Protein AF-E5BEZ6-F1 (afdb_monomer_lite)

Secondary structure (DSSP, 8-state):
---------EEEE--STTHHHHHHHHHTTS-GGGT-SS-HHHHHHHHHHHTEEEEEETTEEEEEETTPEEEEEETTEEEEE-HHHHHHHH---GGGS---PPEEEEESSSSS-EEEESSHHHHHHHHHHH-TT-SEEEEEEEEE-----TTHHHHHHHHHHHHHHHHHGGGGTTTTT---TTHHHHHHHHHHHHHHHHHHHHT-S---EEEEEEEEEE-

Foldseek 3Di:
DDPPDPDDWDKDQDALVCLVVVLCVLCVPPPSVVFDVDDPVVQNVVCVVVQKDWGQAPVGIDIEGHQWMWIDPDNNHTDTGHPVRCCVPNVDDPPPNDPVQWKKWKALVVPDIDIDHSDQVRNVVVVCVVDVPRQKMKMFTWAFDFDPCPCVLVVVLVVVLVVCCVVPNPVSNCPSVDDDPCRSVVVSVVVVVVVVVVCVVVVVGGPDTDGDPIDMDGD

Organism: NCBI:txid469605

Structure (mmCIF, N/CA/C/O backbone):
data_AF-E5BEZ6-F1
#
_entry.id   AF-E5BEZ6-F1
#
loop_
_atom_site.group_PDB
_atom_site.id
_atom_site.type_symbol
_atom_site.label_atom_id
_atom_site.label_alt_id
_atom_site.label_comp_id
_atom_site.label_asym_id
_atom_site.label_entity_id
_atom_site.label_seq_id
_atom_site.pdbx_PDB_ins_code
_atom_site.Cartn_x
_atom_site.Cartn_y
_atom_site.Cartn_z
_atom_site.occupancy
_atom_site.B_iso_or_equiv
_atom_site.auth_seq_id
_atom_site.auth_comp_id
_atom_site.auth_asym_id
_atom_site.auth_atom_id
_atom_site.pdbx_PDB_model_num
ATOM 1 N N . MET A 1 1 ? -10.360 30.050 16.625 1.00 33.34 1 MET A N 1
ATOM 2 C CA . MET A 1 1 ? -9.411 29.670 15.558 1.00 33.34 1 MET A CA 1
ATOM 3 C C . MET A 1 1 ? -9.926 28.359 14.978 1.00 33.34 1 MET A C 1
ATOM 5 O O . MET A 1 1 ? 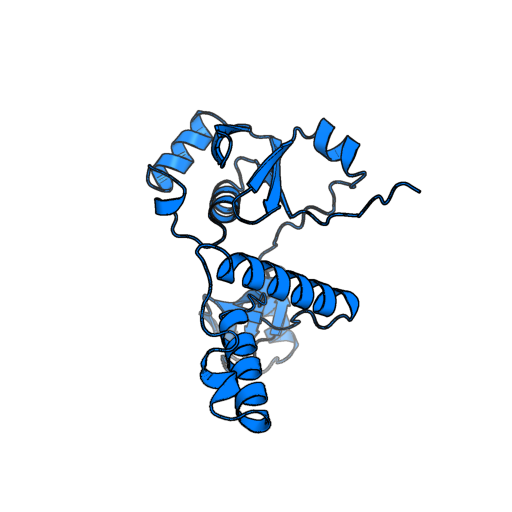-10.009 27.394 15.724 1.00 33.34 1 MET A O 1
ATOM 9 N N . LYS A 1 2 ? -10.449 28.354 13.745 1.00 31.34 2 LYS A N 1
ATOM 10 C CA . LYS A 1 2 ? -10.944 27.123 13.108 1.00 31.34 2 LYS A CA 1
ATOM 11 C C . LYS A 1 2 ? -9.724 26.355 12.608 1.00 31.34 2 LYS A C 1
ATOM 13 O O . LYS A 1 2 ? -9.047 26.843 11.710 1.00 31.34 2 LYS A O 1
ATOM 18 N N . TYR A 1 3 ? -9.432 25.213 13.216 1.00 26.25 3 TYR A N 1
ATOM 19 C CA . TYR A 1 3 ? -8.475 24.259 12.673 1.00 26.25 3 TYR A CA 1
ATOM 20 C C . TYR A 1 3 ? -9.096 23.659 11.410 1.00 26.25 3 TYR A C 1
ATOM 22 O O . TYR A 1 3 ? -9.930 22.764 11.488 1.00 26.25 3 TYR A O 1
ATOM 30 N N . THR A 1 4 ? -8.763 24.192 10.241 1.00 35.41 4 THR A N 1
ATOM 31 C CA . THR A 1 4 ? -8.884 23.431 8.995 1.00 35.41 4 THR A CA 1
ATOM 32 C C . THR A 1 4 ? -7.700 22.478 8.968 1.00 35.41 4 THR A C 1
ATOM 34 O O . THR A 1 4 ? -6.609 22.863 8.558 1.00 35.41 4 THR A O 1
ATOM 37 N N . GLN A 1 5 ? -7.889 21.271 9.502 1.00 36.66 5 GLN A N 1
ATOM 38 C CA . GLN A 1 5 ? -6.988 20.164 9.205 1.00 36.66 5 GLN A CA 1
ATOM 39 C C . GLN A 1 5 ? -7.131 19.861 7.713 1.00 36.66 5 GLN A C 1
ATOM 41 O O . GLN A 1 5 ? -8.235 19.601 7.236 1.00 36.66 5 GLN A O 1
ATOM 46 N N . ASN A 1 6 ? -6.026 19.950 6.976 1.00 45.06 6 ASN A N 1
ATOM 47 C CA . ASN A 1 6 ? -5.958 19.422 5.622 1.00 45.06 6 ASN A CA 1
ATOM 48 C C . ASN A 1 6 ? -5.906 17.901 5.767 1.00 45.06 6 ASN A C 1
ATOM 50 O O . ASN A 1 6 ? -4.866 17.358 6.128 1.00 45.06 6 ASN A O 1
ATOM 54 N N . ILE A 1 7 ? -7.045 17.238 5.590 1.00 47.16 7 ILE A N 1
ATOM 55 C CA . ILE A 1 7 ? -7.102 15.779 5.540 1.00 47.16 7 ILE A CA 1
ATOM 56 C C . ILE A 1 7 ? -6.710 15.399 4.117 1.00 47.16 7 ILE A C 1
ATOM 58 O O . ILE A 1 7 ? -7.394 15.776 3.165 1.0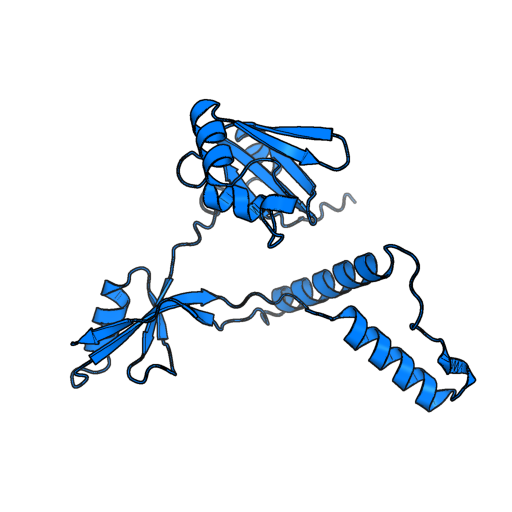0 47.16 7 ILE A O 1
ATOM 62 N N . GLU A 1 8 ? -5.588 14.705 3.967 1.00 55.84 8 GLU A N 1
ATOM 63 C CA . GLU A 1 8 ? -5.275 14.042 2.708 1.00 55.84 8 GLU A CA 1
ATOM 64 C C . GLU A 1 8 ? -6.180 12.822 2.578 1.00 55.84 8 GLU A C 1
ATOM 66 O O . GLU A 1 8 ? -6.196 11.949 3.442 1.00 55.84 8 GLU A O 1
ATOM 71 N N . VAL A 1 9 ? -6.971 12.800 1.513 1.00 64.25 9 VAL A N 1
ATOM 72 C CA . VAL A 1 9 ? -7.894 11.712 1.199 1.00 64.25 9 VAL A CA 1
ATOM 73 C C . VAL A 1 9 ? -7.479 11.087 -0.121 1.00 64.25 9 VAL A C 1
ATOM 75 O O . VAL A 1 9 ? -7.088 11.791 -1.055 1.00 64.25 9 VAL A O 1
ATOM 78 N N . GLU A 1 10 ? -7.575 9.766 -0.214 1.00 75.94 10 GLU A N 1
ATOM 79 C CA . GLU A 1 10 ? -7.451 9.085 -1.498 1.00 75.94 10 GLU A CA 1
ATOM 80 C C . GLU A 1 10 ? -8.782 9.216 -2.239 1.00 75.94 10 GLU A C 1
ATOM 82 O O . GLU A 1 10 ? -9.847 8.951 -1.673 1.00 75.94 10 GLU A O 1
ATOM 87 N N . ALA A 1 11 ? -8.735 9.640 -3.499 1.00 82.12 11 ALA A N 1
ATOM 88 C CA . ALA A 1 11 ? -9.923 9.783 -4.323 1.00 82.12 11 ALA A CA 1
ATOM 89 C C . ALA A 1 11 ? -9.680 9.242 -5.730 1.00 82.12 11 ALA A C 1
ATOM 91 O O . ALA A 1 11 ? -8.657 9.541 -6.345 1.00 82.12 11 ALA A O 1
ATOM 92 N N . LEU A 1 12 ? -10.653 8.498 -6.252 1.00 84.88 12 LEU A N 1
ATOM 93 C CA . LEU A 1 12 ? -10.666 8.026 -7.633 1.00 84.88 12 LEU A CA 1
ATOM 94 C C . LEU A 1 12 ? -11.947 8.476 -8.319 1.00 84.88 12 LEU A C 1
ATOM 96 O O . LEU A 1 12 ? -13.044 8.361 -7.764 1.00 84.88 12 LEU A O 1
ATOM 100 N N . GLN A 1 13 ? -11.807 8.981 -9.542 1.00 88.69 13 GLN A N 1
ATOM 101 C CA . GLN A 1 13 ? -12.964 9.238 -10.384 1.00 88.69 13 GLN A CA 1
ATOM 102 C C . GLN A 1 13 ? -13.463 7.913 -10.950 1.00 88.69 13 GLN A C 1
ATOM 104 O O . GLN A 1 13 ? -12.699 7.179 -11.560 1.00 88.69 13 GLN A O 1
ATOM 109 N N . PHE A 1 14 ? -14.743 7.619 -10.781 1.00 88.25 14 PHE A N 1
ATOM 110 C CA . PHE A 1 14 ? -15.355 6.415 -11.313 1.00 88.25 14 PHE A CA 1
ATOM 111 C C . PHE A 1 14 ? -15.648 6.579 -12.805 1.00 88.25 14 PHE A C 1
ATOM 113 O O . PHE A 1 14 ? -16.516 7.370 -13.180 1.00 88.25 14 PHE A O 1
ATOM 120 N N . THR A 1 15 ? -14.945 5.844 -13.661 1.00 88.12 15 THR A N 1
ATOM 121 C CA . THR A 1 15 ? -15.155 5.837 -15.113 1.00 88.12 15 THR A CA 1
ATOM 122 C C . THR A 1 15 ? -15.290 4.405 -15.629 1.00 88.12 15 THR A C 1
ATOM 124 O O . THR A 1 15 ? -15.124 3.436 -14.891 1.00 88.12 15 THR A O 1
ATOM 127 N N . GLU A 1 16 ? -15.644 4.260 -16.905 1.00 85.38 16 GLU A N 1
ATOM 128 C CA . GLU A 1 16 ? -15.728 2.944 -17.545 1.00 85.38 16 GLU A CA 1
ATOM 129 C C . GLU A 1 16 ? -14.342 2.291 -17.702 1.00 85.38 16 GLU A C 1
ATOM 131 O O . GLU A 1 16 ? -14.208 1.077 -17.566 1.00 85.38 16 GLU A O 1
ATOM 136 N N . ASP A 1 17 ? -13.302 3.104 -17.903 1.00 86.75 17 ASP A N 1
ATOM 137 C CA . ASP A 1 17 ? -11.942 2.636 -18.186 1.00 86.75 17 ASP A CA 1
ATOM 138 C C . ASP A 1 17 ? -11.189 2.134 -16.942 1.00 86.75 17 ASP A C 1
ATOM 140 O O . ASP A 1 17 ? -10.176 1.451 -17.075 1.00 86.75 17 ASP A O 1
ATOM 144 N N . ASN A 1 18 ? -11.667 2.450 -15.732 1.00 86.06 18 ASN A N 1
ATOM 145 C CA . ASN A 1 18 ? -10.971 2.136 -14.480 1.00 86.06 18 ASN A CA 1
ATOM 146 C C . ASN A 1 18 ? -11.788 1.289 -13.495 1.00 86.06 18 ASN A C 1
ATOM 148 O O . ASN A 1 18 ? -11.506 1.285 -12.298 1.00 86.06 18 ASN A O 1
ATOM 152 N N . ILE A 1 19 ? -12.786 0.542 -13.976 1.00 89.06 19 ILE A N 1
ATOM 153 C CA . ILE A 1 19 ? -13.666 -0.257 -13.107 1.00 89.06 19 ILE A CA 1
ATOM 154 C C . ILE A 1 19 ? -12.869 -1.231 -12.228 1.00 89.06 19 ILE A C 1
ATOM 156 O O . ILE A 1 19 ? -13.163 -1.341 -11.042 1.00 89.06 19 ILE A O 1
ATOM 160 N N . ASP A 1 20 ? -11.849 -1.904 -12.770 1.00 88.31 20 ASP A N 1
ATOM 161 C CA . ASP A 1 20 ? -11.033 -2.840 -11.982 1.00 88.31 20 ASP A CA 1
ATOM 162 C C . ASP A 1 20 ? -10.268 -2.124 -10.858 1.00 88.31 20 ASP A C 1
ATOM 164 O O . ASP A 1 20 ? -10.239 -2.610 -9.730 1.00 88.31 20 ASP A O 1
ATOM 168 N N . GLU A 1 21 ? -9.737 -0.928 -11.134 1.00 86.94 21 GLU A N 1
ATOM 169 C CA . GLU A 1 21 ? -9.065 -0.091 -10.135 1.00 86.94 21 GLU A CA 1
ATOM 170 C C . GLU A 1 21 ? -10.042 0.380 -9.049 1.00 86.94 21 GLU A C 1
ATOM 172 O O . GLU A 1 21 ? -9.707 0.352 -7.869 1.00 86.94 21 GLU A O 1
ATOM 177 N N . ILE A 1 22 ? -11.272 0.755 -9.419 1.00 90.19 22 ILE A N 1
ATOM 178 C CA . ILE A 1 22 ? -12.330 1.126 -8.467 1.00 90.19 22 ILE A CA 1
ATOM 179 C C . ILE A 1 22 ? -12.707 -0.050 -7.564 1.00 90.19 22 ILE A C 1
ATOM 181 O O . ILE A 1 22 ? -12.894 0.130 -6.360 1.00 90.19 22 ILE A O 1
ATOM 185 N N . LEU A 1 23 ? -12.816 -1.253 -8.125 1.00 90.81 23 LEU A N 1
ATOM 186 C CA . LEU A 1 23 ? -13.109 -2.454 -7.352 1.00 90.81 23 LEU A CA 1
ATOM 187 C C . LEU A 1 23 ? -11.964 -2.777 -6.384 1.00 90.81 23 LEU A C 1
ATOM 189 O O . LEU A 1 23 ? -12.221 -3.015 -5.207 1.00 90.81 23 LEU A O 1
ATOM 193 N N . ASP A 1 24 ? -10.712 -2.712 -6.840 1.00 88.06 24 ASP A N 1
ATOM 194 C CA . ASP A 1 24 ? -9.532 -2.890 -5.982 1.00 88.06 24 ASP A CA 1
ATOM 195 C C . ASP A 1 24 ? -9.445 -1.819 -4.885 1.00 88.06 24 ASP A C 1
ATOM 197 O O . ASP A 1 24 ? -9.106 -2.120 -3.738 1.00 88.06 24 ASP A O 1
ATOM 201 N N . PHE A 1 25 ? -9.803 -0.578 -5.215 1.00 85.62 25 PHE A N 1
ATOM 202 C CA . PHE A 1 25 ? -9.855 0.538 -4.278 1.00 85.62 25 PHE A CA 1
ATOM 203 C C . PHE A 1 25 ? -10.876 0.317 -3.160 1.00 85.62 25 PHE A C 1
ATOM 205 O O . PHE A 1 25 ? -10.614 0.670 -2.008 1.00 85.62 25 PHE A O 1
ATOM 212 N N . ILE A 1 26 ? -12.020 -0.291 -3.486 1.00 87.69 26 ILE A N 1
ATOM 213 C CA . ILE A 1 26 ? -13.050 -0.652 -2.507 1.00 87.69 26 ILE A CA 1
ATOM 214 C C . ILE A 1 26 ? -12.599 -1.827 -1.647 1.00 87.69 26 ILE A C 1
ATOM 216 O O . ILE A 1 26 ? -12.774 -1.782 -0.430 1.00 87.69 26 ILE A O 1
ATOM 220 N N . CYS A 1 27 ? -12.009 -2.853 -2.265 1.00 85.12 27 CYS A N 1
ATOM 221 C CA . CYS A 1 27 ? -11.562 -4.042 -1.548 1.00 85.12 27 CYS A CA 1
ATOM 222 C C . CYS A 1 27 ? -10.389 -3.761 -0.604 1.00 85.12 27 CYS A C 1
ATOM 224 O O . CYS A 1 27 ? -10.218 -4.470 0.380 1.00 85.12 27 CYS A O 1
ATOM 226 N N . ASP A 1 28 ? -9.568 -2.745 -0.884 1.00 83.62 28 ASP A N 1
ATOM 227 C CA . ASP A 1 28 ? -8.441 -2.332 -0.035 1.00 83.62 28 ASP A CA 1
ATOM 228 C C . ASP A 1 28 ? -7.489 -3.488 0.343 1.00 83.62 28 ASP A C 1
ATOM 230 O O . ASP A 1 28 ? -6.969 -3.583 1.459 1.00 83.62 28 ASP A O 1
ATOM 234 N N . GLY A 1 29 ? -7.276 -4.407 -0.603 1.00 77.06 29 GLY A N 1
ATOM 235 C CA . GLY A 1 29 ? -6.448 -5.600 -0.423 1.00 77.06 29 GLY A CA 1
ATOM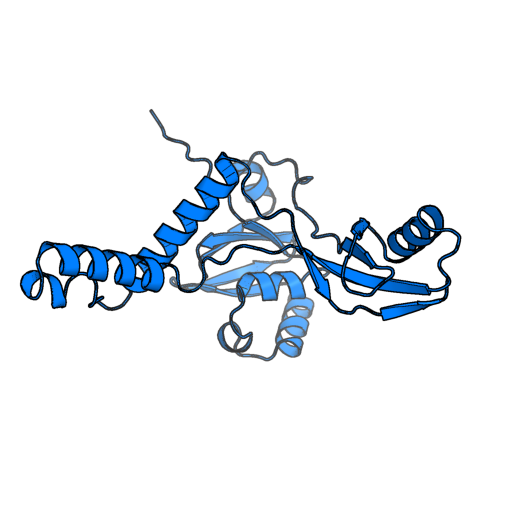 236 C C . GLY A 1 29 ? -7.124 -6.779 0.287 1.00 77.06 29 GLY A C 1
ATOM 237 O O . GLY A 1 29 ? -6.459 -7.797 0.483 1.00 77.06 29 GLY A O 1
ATOM 238 N N . GLU A 1 30 ? -8.402 -6.670 0.653 1.00 81.00 30 GLU A N 1
ATOM 239 C CA . GLU A 1 30 ? -9.228 -7.808 1.068 1.00 81.00 30 GLU A CA 1
ATOM 240 C C . GLU A 1 30 ? -9.618 -8.672 -0.153 1.00 81.00 30 GLU A C 1
ATOM 242 O O . GLU A 1 30 ? -9.646 -8.173 -1.286 1.00 81.00 30 GLU A O 1
ATOM 247 N N . PRO A 1 31 ? -9.918 -9.971 0.040 1.00 84.44 31 PRO A N 1
ATOM 248 C CA . PRO A 1 31 ? -10.462 -10.821 -1.016 1.00 84.44 31 PRO A CA 1
ATOM 249 C C . PRO A 1 31 ? -11.744 -10.231 -1.612 1.00 84.44 31 PRO A C 1
ATOM 251 O O . PRO A 1 31 ? -12.596 -9.723 -0.884 1.00 84.44 31 PRO A O 1
ATOM 254 N N . PHE A 1 32 ? -11.905 -10.330 -2.931 1.00 84.62 32 PHE A N 1
ATOM 255 C CA . PHE A 1 32 ? -13.033 -9.726 -3.647 1.00 84.62 32 PHE A CA 1
ATOM 256 C C . PHE A 1 32 ? -14.392 -10.213 -3.119 1.00 84.62 32 PHE A C 1
ATOM 258 O O . PHE A 1 32 ? -15.331 -9.434 -2.966 1.00 84.62 32 PHE A O 1
ATOM 265 N N . GLU A 1 33 ? -14.461 -11.491 -2.761 1.00 86.50 33 GLU A N 1
ATOM 266 C CA . GLU A 1 33 ? -15.640 -12.179 -2.233 1.00 86.50 33 GLU A CA 1
ATOM 267 C C . GLU A 1 33 ? -16.057 -11.683 -0.839 1.00 86.50 33 GLU A C 1
ATOM 269 O O . GLU A 1 33 ? -17.153 -11.987 -0.374 1.00 86.50 33 GLU A O 1
ATOM 274 N N . MET A 1 34 ? -15.195 -10.928 -0.150 1.00 81.62 34 MET A N 1
ATOM 275 C CA . MET A 1 34 ? -15.542 -10.260 1.107 1.00 81.62 34 MET A CA 1
ATOM 276 C C . MET A 1 34 ? -16.180 -8.886 0.898 1.00 81.62 34 MET A C 1
ATOM 278 O O . MET A 1 34 ? -16.748 -8.332 1.838 1.00 81.62 34 MET A O 1
ATOM 282 N N . CYS A 1 35 ? -16.072 -8.328 -0.306 1.00 82.69 35 CYS A N 1
ATOM 283 C CA . CYS A 1 35 ? -16.533 -6.981 -0.629 1.00 82.69 35 CYS A CA 1
ATOM 284 C C . CYS A 1 35 ? -17.757 -6.992 -1.546 1.00 82.69 35 CYS A C 1
ATOM 286 O O . CYS A 1 35 ? -18.566 -6.066 -1.499 1.00 82.69 35 CYS A O 1
ATOM 288 N N . PHE A 1 36 ? -17.904 -8.038 -2.360 1.00 86.25 36 PHE A N 1
ATOM 289 C CA . PHE A 1 36 ? -18.997 -8.198 -3.308 1.00 86.25 36 PHE A CA 1
ATOM 290 C C . PHE A 1 36 ? -19.598 -9.600 -3.220 1.00 86.25 36 PHE A C 1
ATOM 292 O O . PHE A 1 36 ? -18.902 -10.586 -2.996 1.00 86.25 36 PHE A O 1
ATOM 299 N N . VAL A 1 37 ? -20.921 -9.667 -3.392 1.00 84.94 37 VAL A N 1
ATOM 300 C CA . VAL A 1 37 ? -21.691 -10.922 -3.338 1.00 84.94 37 VAL A CA 1
ATOM 301 C C . VAL A 1 37 ? -21.491 -11.757 -4.603 1.00 84.94 37 VAL A C 1
ATOM 303 O O . VAL A 1 37 ? -21.433 -12.981 -4.539 1.00 84.94 37 VAL A O 1
ATOM 306 N N . GLU A 1 38 ? -21.422 -11.082 -5.748 1.00 90.75 38 GLU A N 1
ATOM 307 C CA . GLU A 1 38 ? -21.212 -11.702 -7.054 1.00 90.75 38 GLU A CA 1
ATOM 308 C C . GLU A 1 38 ? -19.715 -11.789 -7.362 1.00 90.75 38 GLU A C 1
ATOM 310 O O . GLU A 1 38 ? -18.905 -11.091 -6.754 1.00 90.75 38 GLU A O 1
ATOM 315 N N . ASP A 1 39 ? -19.334 -12.602 -8.347 1.00 93.00 39 ASP A N 1
ATOM 316 C CA . ASP A 1 39 ? -17.953 -12.637 -8.826 1.00 93.00 39 ASP A CA 1
ATOM 317 C C . ASP A 1 39 ? -17.552 -11.332 -9.543 1.00 93.00 39 ASP A C 1
ATOM 319 O O . ASP A 1 39 ? -18.388 -10.489 -9.900 1.00 93.00 39 ASP A O 1
ATOM 323 N N . ARG A 1 40 ? -16.243 -11.154 -9.759 1.00 91.62 40 ARG A N 1
ATOM 324 C CA . ARG A 1 40 ? -15.680 -9.926 -10.337 1.00 91.62 40 ARG A CA 1
ATOM 325 C C . ARG A 1 40 ? -16.211 -9.625 -11.736 1.00 91.62 40 ARG A C 1
ATOM 327 O O . ARG A 1 40 ? -16.555 -8.474 -12.005 1.00 91.62 40 ARG A O 1
ATOM 334 N N . GLU A 1 41 ? -16.305 -10.624 -12.606 1.00 91.56 41 GLU A N 1
ATOM 335 C CA . GLU A 1 41 ? -16.745 -10.425 -13.990 1.00 91.56 41 GLU A CA 1
ATOM 336 C C . GLU A 1 41 ? -18.231 -10.067 -14.043 1.00 91.56 41 GLU A C 1
ATOM 338 O O . GLU A 1 41 ? -18.625 -9.113 -14.719 1.00 91.56 41 GLU A O 1
ATOM 343 N N . THR A 1 42 ? -19.057 -10.763 -13.261 1.00 92.25 42 THR A N 1
ATOM 344 C CA . THR A 1 42 ? -20.486 -10.453 -13.130 1.00 92.25 42 THR A CA 1
ATOM 345 C C . THR A 1 42 ? -20.702 -9.045 -12.575 1.00 92.25 42 THR A C 1
ATOM 347 O O . THR A 1 42 ? -21.491 -8.274 -13.129 1.00 92.25 42 THR A O 1
ATOM 350 N N . THR A 1 43 ? -19.957 -8.672 -11.532 1.00 91.00 43 THR A N 1
ATOM 351 C CA . THR A 1 43 ? -20.005 -7.332 -10.930 1.00 91.00 43 THR A CA 1
ATOM 352 C C . THR A 1 43 ? -19.627 -6.254 -11.948 1.00 91.00 43 THR A C 1
ATOM 354 O O . THR A 1 43 ? -20.345 -5.266 -12.109 1.00 91.00 43 THR A O 1
ATOM 357 N N . LYS A 1 44 ? -18.542 -6.462 -12.701 1.00 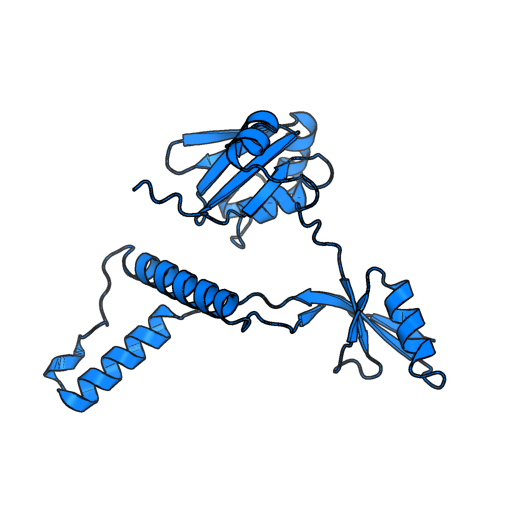92.38 44 LYS A N 1
ATOM 358 C CA . LYS A 1 44 ? -18.070 -5.537 -13.739 1.00 92.38 44 LYS A CA 1
ATOM 359 C C . LYS A 1 44 ? -19.094 -5.355 -14.858 1.00 92.38 44 LYS A C 1
ATOM 361 O O . LYS A 1 44 ? -19.401 -4.223 -15.231 1.00 92.38 44 LYS A O 1
ATOM 366 N N . LEU A 1 45 ? -19.671 -6.446 -15.360 1.00 89.62 45 LEU A N 1
ATOM 367 C CA . LEU A 1 45 ? -20.716 -6.394 -16.386 1.00 89.62 45 LEU A CA 1
ATOM 368 C C . LEU A 1 45 ? -21.959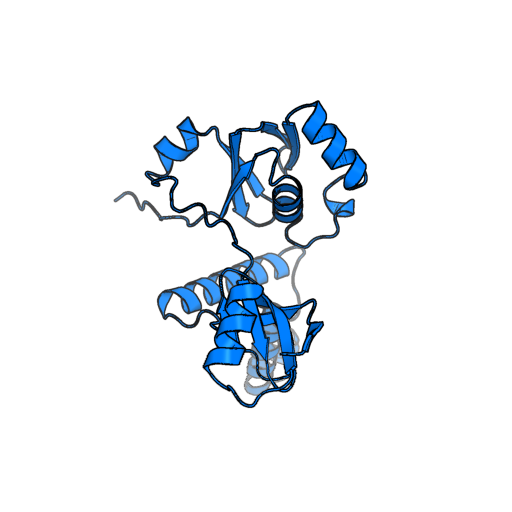 -5.638 -15.902 1.00 89.62 45 LEU A C 1
ATOM 370 O O . LEU A 1 45 ? -22.544 -4.861 -16.663 1.00 89.62 45 LEU A O 1
ATOM 374 N N . ASP A 1 46 ? -22.361 -5.838 -14.646 1.00 92.06 46 ASP A N 1
ATOM 375 C CA . ASP A 1 46 ? -23.500 -5.135 -14.058 1.00 92.06 46 ASP A CA 1
ATOM 376 C C . ASP A 1 46 ? -23.236 -3.629 -13.924 1.00 92.06 46 ASP A C 1
ATOM 378 O O . ASP A 1 46 ? -24.100 -2.819 -14.278 1.00 92.06 46 ASP A O 1
ATOM 382 N N . ILE A 1 47 ? -22.024 -3.252 -13.505 1.00 93.31 47 ILE A N 1
ATOM 383 C CA . ILE A 1 47 ? -21.572 -1.858 -13.431 1.00 93.31 47 ILE A CA 1
ATOM 384 C C . ILE A 1 47 ? -21.625 -1.195 -14.802 1.00 93.31 47 ILE A C 1
ATOM 386 O O . ILE A 1 47 ? -22.239 -0.138 -14.928 1.00 93.31 47 ILE A O 1
ATOM 390 N N . ILE A 1 48 ? -21.032 -1.810 -15.830 1.00 88.44 48 ILE A N 1
ATOM 391 C CA . ILE A 1 48 ? -21.014 -1.261 -17.197 1.00 88.44 48 ILE A CA 1
ATOM 392 C C . ILE A 1 48 ? -22.448 -1.061 -17.690 1.00 88.44 48 ILE A C 1
ATOM 394 O O . ILE A 1 48 ? -22.817 0.007 -18.181 1.00 88.44 48 ILE A O 1
ATOM 398 N N . LYS A 1 49 ? -23.299 -2.073 -17.498 1.00 91.75 49 LYS A N 1
ATOM 399 C CA . LYS A 1 49 ? -24.692 -2.042 -17.946 1.00 91.75 49 LYS A CA 1
ATOM 400 C C . LYS A 1 49 ? -25.521 -0.974 -17.233 1.00 91.75 49 LYS A C 1
ATOM 402 O O . LYS A 1 49 ? -26.387 -0.361 -17.857 1.00 91.75 49 LYS A O 1
ATOM 407 N N . LYS A 1 50 ? -25.321 -0.790 -15.926 1.00 91.88 50 LYS A N 1
ATOM 408 C CA . LYS A 1 50 ? -26.119 0.130 -15.099 1.00 91.88 50 LYS A CA 1
ATOM 409 C C . LYS A 1 50 ? -25.485 1.514 -14.935 1.00 91.88 50 LYS A C 1
ATOM 411 O O . LYS A 1 50 ? -26.165 2.406 -14.431 1.00 91.88 50 LYS A O 1
ATOM 416 N N . GLN A 1 51 ? -24.224 1.677 -15.331 1.00 92.25 51 GLN A N 1
ATOM 417 C CA . GLN A 1 51 ? -23.384 2.865 -15.133 1.00 92.25 51 GLN A CA 1
ATOM 418 C C . GLN A 1 51 ? -23.337 3.345 -13.675 1.00 92.25 51 GLN A C 1
ATOM 420 O O . GLN A 1 51 ? -23.295 4.545 -13.384 1.00 92.25 51 GLN A O 1
ATOM 425 N N . LYS A 1 52 ? -23.410 2.395 -12.739 1.00 93.38 52 LYS A N 1
ATOM 426 C CA . LYS A 1 52 ? -23.388 2.658 -11.301 1.00 93.38 52 LYS A CA 1
ATOM 427 C C . LYS A 1 52 ? -22.892 1.456 -10.515 1.00 93.38 52 LYS A C 1
ATOM 429 O O . LYS A 1 52 ? -22.990 0.321 -10.973 1.00 93.38 52 LYS A O 1
ATOM 434 N N . LEU A 1 53 ? -22.446 1.732 -9.301 1.00 92.69 53 LEU A N 1
ATOM 435 C CA . LEU A 1 53 ? -21.877 0.792 -8.355 1.00 92.69 53 LEU A CA 1
ATOM 436 C C . LEU A 1 53 ? -22.557 0.944 -6.997 1.00 92.69 53 LEU A C 1
ATOM 438 O O . LEU A 1 53 ? -22.816 2.061 -6.545 1.00 92.69 53 LEU A O 1
ATOM 442 N N . TYR A 1 54 ? -22.825 -0.185 -6.351 1.00 88.75 54 TYR A N 1
ATOM 443 C CA . TYR A 1 54 ? -23.328 -0.244 -4.986 1.00 88.75 54 TYR A CA 1
ATOM 444 C C . TYR A 1 54 ? -22.186 -0.618 -4.050 1.00 88.75 54 TYR A C 1
ATOM 446 O O . TYR A 1 54 ? -21.458 -1.569 -4.319 1.00 88.75 54 TYR A O 1
ATOM 454 N N . ILE A 1 55 ? -22.032 0.146 -2.974 1.00 86.38 55 ILE A N 1
ATOM 455 C CA . ILE A 1 55 ? -20.962 -0.020 -1.994 1.00 86.38 55 ILE A CA 1
ATOM 456 C C . ILE A 1 55 ? -21.618 -0.212 -0.636 1.00 86.38 55 ILE A C 1
ATOM 458 O O . ILE A 1 55 ? -22.419 0.622 -0.200 1.00 86.38 55 ILE A O 1
ATOM 462 N N . GLU A 1 56 ? -21.288 -1.311 0.030 1.00 79.31 56 GLU A N 1
ATOM 463 C CA . GLU A 1 56 ? -21.723 -1.541 1.399 1.00 79.31 56 GLU A CA 1
ATOM 464 C C . GLU A 1 56 ? -20.930 -0.637 2.350 1.00 79.31 56 GLU A C 1
ATOM 466 O O . GLU A 1 56 ? -19.703 -0.569 2.302 1.00 79.31 56 GLU A O 1
ATOM 471 N N . HIS A 1 57 ? -21.640 0.102 3.197 1.00 74.25 57 HIS A N 1
ATOM 472 C CA . HIS A 1 57 ? -21.066 1.035 4.155 1.00 74.25 57 HIS A CA 1
ATOM 473 C C . HIS A 1 57 ? -21.653 0.763 5.552 1.00 74.25 57 HIS A C 1
ATOM 475 O O . HIS A 1 57 ? -22.823 0.386 5.655 1.00 74.25 57 HIS A O 1
ATOM 481 N N . PRO A 1 58 ? -20.922 1.020 6.658 1.00 67.88 58 PRO A N 1
ATOM 482 C CA . PRO A 1 58 ? -21.414 0.761 8.020 1.00 67.88 58 PRO A CA 1
ATOM 483 C C . PRO A 1 58 ? -22.762 1.404 8.389 1.00 67.88 58 PRO A C 1
ATOM 485 O O . PRO A 1 58 ? -23.399 0.990 9.353 1.00 67.88 58 PRO A O 1
ATOM 488 N N . VAL A 1 59 ? -23.196 2.429 7.646 1.00 68.38 59 VAL A N 1
ATOM 489 C CA . VAL A 1 59 ? -24.482 3.123 7.860 1.00 68.38 59 VAL A CA 1
ATOM 490 C C . VAL A 1 59 ? -25.519 2.886 6.753 1.00 68.38 59 VAL A C 1
ATOM 492 O O . VAL A 1 59 ? -26.556 3.546 6.744 1.00 68.38 59 VAL A O 1
ATOM 495 N N . GLY A 1 60 ? -25.258 1.972 5.815 1.00 77.44 60 GLY A N 1
ATOM 496 C CA . GLY A 1 60 ? -26.182 1.616 4.736 1.00 77.44 60 GLY A CA 1
ATOM 497 C C . GLY A 1 60 ? -25.492 1.379 3.394 1.00 77.44 60 GLY A C 1
ATOM 498 O O . GLY A 1 60 ? -24.277 1.291 3.308 1.00 77.44 60 GLY A O 1
ATOM 499 N N . MET A 1 61 ? -26.275 1.289 2.322 1.00 83.19 61 MET A N 1
ATOM 500 C CA . MET A 1 61 ? -25.732 1.195 0.964 1.00 83.19 61 MET A CA 1
ATOM 501 C C . MET A 1 61 ? -25.486 2.582 0.375 1.00 83.19 61 MET A C 1
ATOM 503 O O . MET A 1 61 ? -26.377 3.434 0.383 1.00 83.19 61 MET A O 1
ATOM 507 N N . ILE A 1 62 ? -24.302 2.784 -0.194 1.00 86.06 62 ILE A N 1
ATOM 508 C CA . ILE A 1 62 ? -23.948 3.973 -0.969 1.00 86.06 62 ILE A CA 1
ATOM 509 C C . ILE A 1 62 ? -24.001 3.610 -2.455 1.00 86.06 62 ILE A C 1
ATOM 511 O O . ILE A 1 62 ? -23.669 2.496 -2.850 1.00 86.06 62 ILE A O 1
ATOM 515 N N . THR A 1 63 ? -24.457 4.539 -3.295 1.00 90.25 63 THR A N 1
ATOM 516 C CA . THR A 1 63 ? -24.463 4.371 -4.755 1.00 90.25 63 THR A CA 1
ATOM 517 C C . THR A 1 63 ? -23.514 5.377 -5.391 1.00 90.25 63 THR A C 1
ATOM 519 O O . THR A 1 63 ? -23.654 6.574 -5.149 1.00 90.25 63 THR A O 1
ATOM 522 N N . ALA A 1 64 ? -22.587 4.899 -6.218 1.00 89.69 64 ALA A N 1
ATOM 523 C CA . ALA A 1 64 ? -21.712 5.717 -7.051 1.00 89.69 64 ALA A CA 1
ATOM 524 C C . ALA A 1 64 ? -22.118 5.599 -8.521 1.00 89.69 64 ALA A C 1
ATOM 526 O O . ALA A 1 64 ? -22.433 4.507 -8.984 1.00 89.69 64 ALA A O 1
ATOM 527 N N . TYR A 1 65 ? -22.092 6.702 -9.260 1.00 91.12 65 TYR A N 1
ATOM 528 C CA . TYR A 1 65 ? -22.350 6.741 -10.701 1.00 91.12 65 TYR A CA 1
ATOM 529 C C . TYR A 1 65 ? -21.076 7.097 -11.461 1.00 91.12 65 TYR A C 1
ATOM 531 O O . TYR A 1 65 ? -20.189 7.753 -10.909 1.00 91.12 65 TYR A O 1
ATOM 539 N N . PHE A 1 66 ? -20.999 6.727 -12.740 1.00 88.38 66 PHE A N 1
ATOM 540 C CA . PHE A 1 66 ? -19.918 7.205 -13.602 1.00 88.38 66 PHE A CA 1
ATOM 541 C C . PHE A 1 66 ? -19.791 8.737 -13.542 1.00 88.38 66 PHE A C 1
ATOM 543 O O . PHE A 1 66 ? -20.777 9.478 -13.542 1.00 88.38 66 PHE A O 1
ATOM 550 N N . GLY A 1 67 ? -18.552 9.210 -13.444 1.00 79.81 67 GLY A N 1
ATOM 551 C CA . GLY A 1 67 ? -18.179 10.607 -13.246 1.00 79.81 67 GLY A CA 1
ATOM 552 C C . GLY A 1 67 ? -18.143 11.069 -11.786 1.00 79.81 67 GLY A C 1
ATOM 553 O O . GLY A 1 67 ? -17.624 12.158 -11.531 1.00 79.81 67 GLY A O 1
ATOM 554 N N . ASN A 1 68 ? -18.666 10.288 -10.831 1.00 89.81 68 ASN A N 1
ATOM 555 C CA . ASN A 1 68 ? -18.520 10.576 -9.401 1.00 89.81 68 ASN A CA 1
ATOM 556 C C . ASN A 1 68 ? -17.097 10.283 -8.915 1.00 89.81 68 ASN A C 1
ATOM 558 O O . ASN A 1 68 ? -16.368 9.509 -9.526 1.00 89.81 68 ASN A O 1
ATOM 562 N N . TYR A 1 69 ? -16.732 10.880 -7.787 1.00 86.88 69 TYR A N 1
ATOM 563 C CA . TYR A 1 69 ? -15.508 10.584 -7.057 1.00 86.88 69 TYR A CA 1
ATOM 564 C C . TYR A 1 69 ? -15.835 9.687 -5.871 1.00 86.88 69 TYR A C 1
ATOM 566 O O . TYR A 1 69 ? -16.687 10.036 -5.050 1.00 86.88 69 TYR A O 1
ATOM 574 N N . LEU A 1 70 ? -15.148 8.551 -5.775 1.00 87.31 70 LEU A N 1
ATOM 575 C CA . LEU A 1 70 ? -15.090 7.776 -4.544 1.00 87.31 70 LEU A CA 1
ATOM 576 C C . LEU A 1 70 ? -13.949 8.335 -3.707 1.00 87.31 70 LEU A C 1
ATOM 578 O O . LEU A 1 70 ? -12.799 8.303 -4.135 1.00 87.31 70 LEU A O 1
ATOM 582 N N . VAL A 1 71 ? -14.277 8.843 -2.526 1.00 83.12 71 VAL A N 1
ATOM 583 C CA . VAL A 1 71 ? -13.327 9.429 -1.581 1.00 83.12 71 VAL A CA 1
ATOM 584 C C . VAL A 1 71 ? -13.219 8.506 -0.380 1.00 83.12 71 VAL A C 1
ATOM 586 O O . VAL A 1 71 ? -14.206 8.281 0.325 1.00 83.12 71 VAL A O 1
ATOM 589 N N . LYS A 1 72 ? -12.028 7.966 -0.144 1.00 80.75 72 LYS A N 1
ATOM 590 C CA . LYS A 1 72 ? -11.746 7.090 0.990 1.00 80.75 72 LYS A CA 1
ATOM 591 C C . LYS A 1 72 ? -11.318 7.930 2.184 1.00 80.75 72 LYS A C 1
ATOM 593 O O . LYS A 1 72 ? -10.330 8.658 2.130 1.00 80.75 72 LYS A O 1
ATOM 598 N N . ILE A 1 73 ? -12.096 7.831 3.255 1.00 71.56 73 ILE A N 1
ATOM 599 C CA . ILE A 1 73 ? -11.871 8.578 4.501 1.00 71.56 73 ILE A CA 1
ATOM 600 C C . ILE A 1 73 ? -11.081 7.728 5.490 1.00 71.56 73 ILE A C 1
ATOM 602 O O . ILE A 1 73 ? -10.208 8.229 6.189 1.00 71.56 73 ILE A O 1
ATOM 606 N N . SER A 1 74 ? -11.397 6.438 5.556 1.00 66.19 74 SER A N 1
ATOM 607 C CA . SER A 1 74 ? -10.680 5.439 6.346 1.00 66.19 74 SER A CA 1
ATOM 608 C C . SER A 1 74 ? -10.941 4.044 5.765 1.00 66.19 74 SER A C 1
ATOM 610 O O . SER A 1 74 ? -11.678 3.907 4.784 1.00 66.19 74 SER A O 1
ATOM 612 N N . LYS A 1 75 ? -10.322 2.999 6.333 1.00 64.25 75 LYS A N 1
ATOM 613 C CA . LYS A 1 75 ? -10.485 1.614 5.859 1.00 64.25 75 LYS A CA 1
ATOM 614 C C . LYS A 1 75 ? -11.979 1.246 5.812 1.00 64.25 75 LYS A C 1
ATOM 616 O O . LYS A 1 75 ? -12.644 1.235 6.846 1.00 64.25 75 LYS A O 1
ATOM 621 N N . ASN A 1 76 ? -12.484 0.955 4.611 1.00 62.78 76 ASN A N 1
ATOM 622 C CA . ASN A 1 76 ? -13.881 0.616 4.291 1.00 62.78 76 ASN A CA 1
ATOM 623 C C . ASN A 1 76 ? -14.923 1.738 4.507 1.00 62.78 76 ASN A C 1
ATOM 625 O O . ASN A 1 76 ? -16.123 1.466 4.540 1.00 62.78 76 ASN A O 1
ATOM 629 N N . ILE A 1 77 ? -14.496 2.998 4.648 1.00 66.69 77 ILE A N 1
ATOM 630 C CA . ILE A 1 77 ? -15.393 4.159 4.742 1.00 66.69 77 ILE A CA 1
ATOM 631 C C . ILE A 1 77 ? -15.179 5.045 3.521 1.00 66.69 77 ILE A C 1
ATOM 633 O O . ILE A 1 77 ? -14.162 5.734 3.391 1.00 66.69 77 ILE A O 1
ATOM 637 N N . PHE A 1 78 ? -16.185 5.047 2.652 1.00 78.25 78 PHE A N 1
ATOM 638 C CA . PHE A 1 78 ? -16.203 5.812 1.415 1.00 78.25 78 PHE A CA 1
ATOM 639 C C . PHE A 1 78 ? -17.288 6.881 1.461 1.00 78.25 78 PHE A C 1
ATOM 641 O O . PHE A 1 78 ? -18.381 6.666 1.984 1.00 78.25 78 PHE A O 1
ATOM 648 N N . GLN A 1 79 ? -17.007 8.020 0.846 1.00 81.94 79 GLN A N 1
ATOM 649 C CA . GLN A 1 79 ? -18.029 8.961 0.419 1.00 81.94 79 GLN A CA 1
ATOM 650 C C . GLN A 1 79 ? -18.048 9.037 -1.101 1.00 81.94 79 GLN A C 1
ATOM 652 O O . GLN A 1 79 ? -17.013 8.928 -1.755 1.00 81.94 79 GLN A O 1
ATOM 657 N N . VAL A 1 80 ? -19.234 9.266 -1.652 1.00 84.19 80 VAL A N 1
ATOM 658 C CA . VAL A 1 80 ? -19.420 9.512 -3.080 1.00 84.19 80 VAL A CA 1
ATOM 659 C C . VAL A 1 80 ? -19.722 10.983 -3.265 1.00 84.19 80 VAL A C 1
ATOM 661 O O . VAL A 1 80 ? -20.641 11.516 -2.647 1.00 84.19 80 VAL A O 1
ATOM 664 N N . TRP A 1 81 ? -18.931 11.625 -4.110 1.00 82.12 81 TRP A N 1
ATOM 665 C CA . TRP A 1 81 ? -19.022 13.048 -4.383 1.00 82.12 81 TRP A CA 1
ATOM 666 C C . TRP A 1 81 ? -19.292 13.244 -5.867 1.00 82.12 81 TRP A C 1
ATOM 668 O O . TRP A 1 81 ? -18.646 12.626 -6.718 1.00 82.12 81 TRP A O 1
ATOM 678 N N . SER A 1 82 ? -20.220 14.131 -6.211 1.00 83.12 82 SER A N 1
ATOM 679 C CA . SER A 1 82 ? -20.273 14.633 -7.581 1.00 83.12 82 SER A CA 1
ATOM 680 C C . SER A 1 82 ? -18.999 15.425 -7.897 1.00 83.12 82 SER A C 1
ATOM 682 O O . SER A 1 82 ? -18.316 15.930 -7.003 1.00 83.12 82 SER A O 1
ATOM 684 N N . LYS A 1 83 ? -18.684 15.570 -9.186 1.00 76.81 83 LYS A N 1
ATOM 685 C CA . LYS A 1 83 ? -17.549 16.388 -9.635 1.00 76.81 83 LYS A CA 1
ATOM 686 C C . LYS A 1 83 ? -17.613 17.817 -9.077 1.00 76.81 83 LYS A C 1
ATOM 688 O O . LYS A 1 83 ? -16.614 18.323 -8.580 1.00 76.81 83 LYS A O 1
ATOM 693 N N . GLU A 1 84 ? -18.795 18.432 -9.103 1.00 76.81 84 GLU A N 1
ATOM 694 C CA . GLU A 1 84 ? -19.014 19.797 -8.608 1.00 76.81 84 GLU A CA 1
ATOM 695 C C . GLU A 1 84 ? -18.775 19.915 -7.096 1.00 76.81 84 GLU A C 1
ATOM 697 O O . GLU A 1 84 ? -18.134 20.863 -6.636 1.00 76.81 84 GLU A O 1
ATOM 702 N N . GLU A 1 85 ? -19.259 18.950 -6.307 1.00 77.00 85 GLU A N 1
ATOM 703 C CA . GLU A 1 85 ? -19.012 18.907 -4.861 1.00 77.00 85 GLU A CA 1
ATOM 704 C C . GLU A 1 85 ? -17.526 18.709 -4.566 1.00 77.00 85 GLU A C 1
ATOM 706 O O . GLU A 1 85 ? -16.962 19.416 -3.728 1.00 77.00 85 GLU A O 1
ATOM 711 N N . PHE A 1 86 ? -16.879 17.790 -5.282 1.00 73.94 86 PHE A N 1
ATOM 712 C CA . PHE A 1 86 ? -15.466 17.489 -5.100 1.00 73.94 86 PHE A CA 1
ATOM 713 C C . PHE A 1 86 ? -14.591 18.722 -5.376 1.00 73.94 86 PHE A C 1
ATOM 715 O O . PHE A 1 86 ? -13.819 19.139 -4.507 1.00 73.94 86 PHE A O 1
ATOM 722 N N . GLU A 1 87 ? -14.784 19.376 -6.526 1.00 69.56 87 GLU A N 1
ATOM 723 C CA . GLU A 1 87 ? -14.069 20.596 -6.927 1.00 69.56 87 GLU A CA 1
ATOM 724 C C . GLU A 1 87 ? -14.295 21.759 -5.946 1.00 69.56 87 GLU A C 1
ATOM 726 O O . GLU A 1 87 ? -13.346 22.456 -5.562 1.00 69.56 87 GLU A O 1
ATOM 731 N N . LYS A 1 88 ? -15.542 21.957 -5.494 1.00 71.19 88 LYS A N 1
ATOM 732 C CA . LYS A 1 88 ? -15.923 23.037 -4.570 1.00 71.19 88 LYS A CA 1
ATOM 733 C C . LYS A 1 88 ? -15.247 22.912 -3.209 1.00 71.19 88 LYS A C 1
ATOM 735 O O . LYS A 1 88 ? -14.845 23.927 -2.636 1.00 71.19 88 LYS A O 1
ATOM 740 N N . PHE A 1 89 ? -15.168 21.701 -2.669 1.00 65.94 89 PHE A N 1
ATOM 741 C CA . PHE A 1 89 ? -14.621 21.479 -1.333 1.00 65.94 89 PHE A CA 1
ATOM 742 C C . PHE A 1 89 ? -13.101 21.381 -1.319 1.00 65.94 89 PHE A C 1
ATOM 744 O O . PHE A 1 89 ? -12.491 21.821 -0.346 1.00 65.94 89 PHE A O 1
ATOM 751 N N . HIS A 1 90 ? -12.487 20.869 -2.386 1.00 62.12 90 HIS A N 1
ATOM 752 C CA . HIS A 1 90 ? -11.063 20.558 -2.348 1.00 62.12 90 HIS A CA 1
ATOM 753 C C . HIS A 1 90 ? -10.169 21.627 -2.995 1.00 62.12 90 HIS A C 1
ATOM 755 O O . HIS A 1 90 ? -8.966 21.607 -2.764 1.00 62.12 90 HIS A O 1
ATOM 761 N N . LYS A 1 91 ? -10.694 22.602 -3.761 1.00 54.91 91 LYS A N 1
ATOM 762 C CA . LYS A 1 91 ? -9.869 23.581 -4.520 1.00 54.91 91 LYS A CA 1
ATOM 763 C C . LYS A 1 91 ? -8.733 22.918 -5.335 1.00 54.91 91 LYS A C 1
ATOM 765 O O . LYS A 1 91 ? -7.716 23.554 -5.610 1.00 54.91 91 LYS A O 1
ATOM 770 N N . ILE A 1 92 ? -8.892 21.649 -5.708 1.00 46.53 92 ILE A N 1
ATOM 771 C CA . ILE A 1 92 ? -7.890 20.872 -6.439 1.00 46.53 92 ILE A CA 1
ATOM 772 C C . ILE A 1 92 ? -8.026 21.202 -7.929 1.00 46.53 92 ILE A C 1
ATOM 774 O O . ILE A 1 92 ? -9.124 21.170 -8.485 1.00 46.53 92 ILE A O 1
ATOM 778 N N . LYS A 1 93 ? -6.909 21.512 -8.598 1.00 39.91 93 LYS A N 1
ATOM 779 C CA . LYS A 1 93 ? -6.846 21.401 -10.060 1.00 39.91 93 LYS A CA 1
ATOM 780 C C . LYS A 1 93 ? -6.817 19.908 -10.376 1.00 39.91 93 LYS A C 1
ATOM 782 O O . LYS A 1 93 ? -5.917 19.216 -9.924 1.00 39.91 93 LYS A O 1
ATOM 787 N N . LEU A 1 94 ? -7.776 19.432 -11.167 1.00 39.19 94 LEU A N 1
ATOM 788 C CA . LEU A 1 94 ? -7.949 18.032 -11.600 1.00 39.19 94 LEU A CA 1
ATOM 789 C C . LEU A 1 94 ? -6.714 17.344 -12.217 1.00 39.19 94 LEU A C 1
ATOM 791 O O . LEU A 1 94 ? -6.772 16.168 -12.547 1.00 39.19 94 LEU A O 1
ATOM 795 N N . THR A 1 95 ? -5.603 18.054 -12.375 1.00 35.97 95 THR A N 1
ATOM 796 C CA . THR A 1 95 ? -4.320 17.527 -12.837 1.00 35.97 95 THR A CA 1
ATOM 797 C C . THR A 1 95 ? -3.607 16.627 -11.824 1.00 35.97 95 THR A C 1
ATOM 799 O O . THR A 1 95 ? -2.656 15.964 -12.217 1.00 35.97 95 THR A O 1
ATOM 802 N N . ASP A 1 96 ? -4.054 16.580 -10.563 1.00 38.19 96 ASP A N 1
ATOM 803 C CA . ASP A 1 96 ? -3.400 15.794 -9.501 1.00 38.19 96 ASP A CA 1
ATOM 804 C C . ASP A 1 96 ? -4.085 14.447 -9.196 1.00 38.19 96 ASP A C 1
ATOM 806 O O . ASP A 1 96 ? -3.706 13.761 -8.245 1.00 38.19 96 ASP A O 1
ATOM 810 N N . VAL A 1 97 ? -5.058 14.018 -10.013 1.00 38.75 97 VAL A N 1
ATOM 811 C CA . VAL A 1 97 ? -5.454 12.601 -10.041 1.00 38.75 97 VAL A CA 1
ATOM 812 C C . VAL A 1 97 ? -4.276 11.848 -10.656 1.00 38.75 97 VAL A C 1
ATOM 814 O O . VAL A 1 97 ? -4.106 11.837 -11.874 1.00 38.75 97 VAL A O 1
ATOM 817 N N . LYS A 1 98 ? -3.399 11.295 -9.811 1.00 41.94 98 LYS A N 1
ATOM 818 C CA . LYS A 1 98 ? -2.314 10.415 -10.253 1.00 41.94 98 LYS A CA 1
ATOM 819 C C . LYS A 1 98 ? -2.947 9.190 -10.910 1.00 41.94 98 LYS A C 1
ATOM 821 O O . LYS A 1 98 ? -3.263 8.222 -10.229 1.00 41.94 98 LYS A O 1
ATOM 826 N N . GLU A 1 99 ? -3.088 9.220 -12.232 1.00 40.53 99 GLU A N 1
ATOM 827 C CA . GLU A 1 99 ? -3.003 7.998 -13.025 1.00 40.53 99 GLU A CA 1
ATOM 828 C C . GLU A 1 99 ? -1.738 7.283 -12.539 1.00 40.53 99 GLU A C 1
ATOM 830 O O . GLU A 1 99 ? -0.630 7.808 -12.698 1.00 40.53 99 GLU A O 1
ATOM 835 N N . ASN A 1 100 ? -1.880 6.130 -11.882 1.00 48.81 100 ASN A N 1
ATOM 836 C CA . ASN A 1 100 ? -0.748 5.246 -11.628 1.00 48.81 100 ASN A CA 1
ATOM 837 C C . ASN A 1 100 ? -0.297 4.705 -12.986 1.00 48.81 100 ASN A C 1
ATOM 839 O O . ASN A 1 100 ? -0.632 3.589 -13.375 1.00 48.81 100 ASN A O 1
ATOM 843 N N . LYS A 1 101 ? 0.418 5.533 -13.750 1.00 65.56 101 LYS A N 1
ATOM 844 C CA . LYS A 1 101 ? 1.037 5.116 -14.999 1.00 65.56 101 LYS A CA 1
ATOM 845 C C . LYS A 1 101 ? 2.010 4.010 -14.647 1.00 65.56 101 LYS A C 1
ATOM 847 O O . LYS A 1 101 ? 2.936 4.225 -13.866 1.00 65.56 101 LYS A O 1
ATOM 852 N N . ILE A 1 102 ? 1.739 2.828 -15.187 1.00 82.50 102 ILE A N 1
ATOM 853 C CA . ILE A 1 102 ? 2.601 1.659 -15.069 1.00 82.50 102 ILE A CA 1
ATOM 854 C C . ILE A 1 102 ? 4.011 2.094 -15.461 1.00 82.50 102 ILE A C 1
ATOM 856 O O . ILE A 1 102 ? 4.222 2.596 -16.564 1.00 82.50 102 ILE A O 1
ATOM 860 N N . LYS A 1 103 ? 4.953 1.925 -14.537 1.00 92.44 103 LYS A N 1
ATOM 861 C CA . LYS A 1 103 ? 6.365 2.177 -14.787 1.00 92.44 103 LYS A CA 1
ATOM 862 C C . LYS A 1 103 ? 7.061 0.875 -15.138 1.00 92.44 103 LYS A C 1
ATOM 864 O O . LYS A 1 103 ? 6.664 -0.201 -14.691 1.00 92.44 103 LYS A O 1
ATOM 869 N N . TRP A 1 104 ? 8.094 0.982 -15.953 1.00 94.44 104 TRP A N 1
ATOM 870 C CA . TRP A 1 104 ? 8.900 -0.139 -16.401 1.00 94.44 104 TRP A CA 1
ATOM 871 C C . TRP A 1 104 ? 10.305 -0.032 -15.836 1.00 94.44 104 TRP A C 1
ATOM 873 O O . TRP A 1 104 ? 10.816 1.063 -15.596 1.00 94.44 104 TRP A O 1
ATOM 883 N N . ALA A 1 105 ? 10.926 -1.190 -15.640 1.00 96.75 105 ALA A N 1
ATOM 884 C CA . ALA A 1 105 ? 12.295 -1.308 -15.182 1.00 96.75 105 ALA A CA 1
ATOM 885 C C . ALA A 1 105 ? 13.052 -2.360 -15.995 1.00 96.75 105 ALA A C 1
ATOM 887 O O . ALA A 1 105 ? 12.458 -3.321 -16.488 1.00 96.75 105 ALA A O 1
ATOM 888 N N . PHE A 1 106 ? 14.370 -2.202 -16.104 1.00 97.31 106 PHE A N 1
ATOM 889 C CA . PHE A 1 106 ? 15.236 -3.158 -16.790 1.00 97.31 106 PHE A CA 1
ATOM 890 C C . PHE A 1 106 ? 16.414 -3.608 -15.920 1.00 97.31 106 PHE A C 1
ATOM 892 O O . PHE A 1 106 ? 16.841 -2.894 -15.016 1.00 97.31 106 PHE A O 1
ATOM 899 N N . SER A 1 107 ? 16.975 -4.780 -16.212 1.00 96.88 107 SER A N 1
ATOM 900 C CA . SER A 1 107 ? 18.171 -5.319 -15.564 1.00 96.88 107 SER A CA 1
ATOM 901 C C . SER A 1 107 ? 19.013 -6.133 -16.541 1.00 96.88 107 SER A C 1
ATOM 903 O O . SER A 1 107 ? 18.482 -6.925 -17.311 1.00 96.88 107 SER A O 1
ATOM 905 N N . TRP A 1 108 ? 20.338 -6.016 -16.487 1.00 96.12 108 TRP A N 1
ATOM 906 C CA . TRP A 1 108 ? 21.219 -6.874 -17.293 1.00 96.12 108 TRP A CA 1
ATOM 907 C C . TRP A 1 108 ? 21.464 -8.254 -16.678 1.00 96.12 108 TRP A C 1
ATOM 909 O O . TRP A 1 108 ? 21.839 -9.180 -17.393 1.00 96.12 108 TRP A O 1
ATOM 919 N N . ASN A 1 109 ? 21.266 -8.405 -15.365 1.00 93.56 109 ASN A N 1
ATOM 920 C CA . ASN A 1 109 ? 21.538 -9.648 -14.638 1.00 93.56 109 ASN A CA 1
ATOM 921 C C . ASN A 1 109 ? 20.287 -10.289 -14.017 1.00 93.56 109 ASN A C 1
ATOM 923 O O . ASN A 1 109 ? 20.389 -11.376 -13.459 1.00 93.56 109 ASN A O 1
ATOM 927 N N . GLY A 1 110 ? 19.129 -9.630 -14.111 1.00 91.62 110 GLY A N 1
ATOM 928 C CA . GLY A 1 110 ? 17.871 -10.106 -13.538 1.00 91.62 110 GLY A CA 1
ATOM 929 C C . GLY A 1 110 ? 17.733 -9.858 -12.032 1.00 91.62 110 GLY A C 1
ATOM 930 O O . GLY A 1 110 ? 16.768 -10.332 -11.441 1.00 91.62 110 GLY A O 1
ATOM 931 N N . GLU A 1 111 ? 18.656 -9.113 -11.415 1.00 89.19 111 GLU A N 1
ATOM 932 C CA . GLU A 1 111 ? 18.661 -8.832 -9.972 1.00 89.19 111 GLU A CA 1
ATOM 933 C C . GLU A 1 111 ? 18.585 -7.328 -9.689 1.00 89.19 111 GLU A C 1
ATOM 935 O O . GLU A 1 111 ? 17.705 -6.872 -8.962 1.00 89.19 111 GLU A O 1
ATOM 940 N N . ASN A 1 112 ? 19.484 -6.541 -10.289 1.00 92.44 112 ASN A N 1
ATOM 941 C CA . ASN A 1 112 ? 19.544 -5.095 -10.084 1.00 92.44 112 ASN A CA 1
ATOM 942 C C . ASN A 1 112 ? 18.740 -4.401 -11.177 1.00 92.44 112 ASN A C 1
ATOM 944 O O . ASN A 1 112 ? 19.204 -4.314 -12.319 1.00 92.44 112 ASN A O 1
ATOM 948 N N . TYR A 1 113 ? 17.533 -3.956 -10.836 1.00 95.69 113 TYR A N 1
ATOM 949 C CA . TYR A 1 113 ? 16.646 -3.272 -11.769 1.00 95.69 113 TYR A CA 1
ATOM 950 C C . TYR A 1 113 ? 16.775 -1.751 -11.673 1.00 95.69 113 TYR A C 1
ATOM 952 O O . TYR A 1 113 ? 16.842 -1.180 -10.586 1.00 95.69 113 TYR A O 1
ATOM 960 N N . TYR A 1 114 ? 16.757 -1.105 -12.832 1.00 95.06 114 TYR A N 1
ATOM 961 C CA . TYR A 1 114 ? 16.714 0.342 -13.009 1.00 95.06 114 TYR A CA 1
ATOM 962 C C . TYR A 1 114 ? 15.319 0.706 -13.515 1.00 95.06 114 TYR A C 1
ATOM 964 O O . TYR A 1 114 ? 14.913 0.197 -14.557 1.00 95.06 114 TYR A O 1
ATOM 972 N N . GLY A 1 115 ? 14.580 1.511 -12.751 1.00 93.81 115 GLY A N 1
ATOM 973 C CA . GLY A 1 115 ? 13.168 1.832 -12.993 1.00 93.81 115 GLY A CA 1
ATOM 974 C C . GLY A 1 115 ? 12.916 3.280 -13.411 1.00 93.81 115 GLY A C 1
ATOM 975 O O . GLY A 1 115 ? 13.849 4.057 -13.619 1.00 93.81 115 GLY A O 1
ATOM 976 N N . GLY A 1 116 ? 11.638 3.641 -13.494 1.00 91.50 116 GLY A N 1
ATOM 977 C CA . GLY A 1 116 ? 11.143 4.993 -13.756 1.00 91.50 116 GLY A CA 1
ATOM 978 C C . GLY A 1 116 ? 10.639 5.248 -15.180 1.00 91.50 116 GLY A C 1
ATOM 979 O O . GLY A 1 116 ? 10.119 6.339 -15.441 1.00 91.50 116 GLY A O 1
ATOM 980 N N . PHE A 1 117 ? 10.731 4.267 -16.079 1.00 94.62 117 PHE A N 1
ATOM 981 C CA . PHE A 1 117 ? 10.397 4.426 -17.499 1.00 94.62 117 PHE A CA 1
ATOM 982 C C . PHE A 1 117 ? 8.885 4.381 -17.739 1.00 94.62 117 PHE A C 1
ATOM 984 O O . PHE A 1 117 ? 8.187 3.561 -17.146 1.00 94.62 117 PHE A O 1
ATOM 991 N N . ASP A 1 118 ? 8.363 5.258 -18.598 1.00 89.50 118 ASP A N 1
ATOM 992 C CA . ASP A 1 118 ? 6.930 5.327 -18.917 1.00 89.50 118 ASP A CA 1
ATOM 993 C C . ASP A 1 118 ? 6.475 4.163 -19.804 1.00 89.50 118 ASP A C 1
ATOM 995 O O . ASP A 1 118 ? 5.296 3.810 -19.819 1.00 89.50 118 ASP A O 1
ATOM 999 N N . THR A 1 119 ? 7.400 3.559 -20.552 1.00 89.38 119 THR A N 1
ATOM 1000 C CA . THR A 1 119 ? 7.102 2.439 -21.449 1.00 89.38 119 THR A CA 1
ATOM 1001 C C . THR A 1 119 ? 8.159 1.346 -21.371 1.00 89.38 119 THR A C 1
ATOM 1003 O O . THR A 1 119 ? 9.322 1.579 -21.033 1.00 89.38 119 THR A O 1
ATOM 1006 N N . ARG A 1 120 ? 7.752 0.134 -21.747 1.00 93.88 120 ARG A N 1
ATOM 1007 C CA . ARG A 1 120 ? 8.635 -1.020 -21.898 1.00 93.88 120 ARG A CA 1
ATOM 1008 C C . ARG A 1 120 ? 9.761 -0.742 -22.895 1.00 93.88 120 ARG A C 1
ATOM 1010 O O . ARG A 1 120 ? 10.919 -1.067 -22.643 1.00 93.88 120 ARG A O 1
ATOM 1017 N N . GLU A 1 121 ? 9.419 -0.139 -24.029 1.00 95.38 121 GLU A N 1
ATOM 1018 C CA . GLU A 1 121 ? 10.355 0.179 -25.106 1.00 95.38 121 GLU A CA 1
ATOM 1019 C C . GLU A 1 121 ? 11.386 1.217 -24.663 1.00 95.38 121 GLU A C 1
ATOM 1021 O O . GLU A 1 121 ? 12.562 1.067 -24.988 1.00 95.38 121 GLU A O 1
ATOM 1026 N N . GLU A 1 122 ? 10.978 2.213 -23.873 1.00 95.62 122 GLU A N 1
ATOM 1027 C CA . GLU A 1 122 ? 11.890 3.194 -23.278 1.00 95.62 122 GLU A CA 1
ATOM 1028 C C . GLU A 1 122 ? 12.902 2.521 -22.341 1.00 95.62 122 GLU A C 1
ATOM 1030 O O . GLU A 1 122 ? 14.099 2.788 -22.447 1.00 95.62 122 GLU A O 1
ATOM 1035 N N . ALA A 1 123 ? 12.457 1.582 -21.498 1.00 95.75 123 ALA A N 1
ATOM 1036 C CA . ALA A 1 123 ? 13.351 0.815 -20.628 1.00 95.75 123 ALA A CA 1
ATOM 1037 C C . ALA A 1 123 ? 14.377 -0.010 -21.434 1.00 95.75 123 ALA A C 1
ATOM 1039 O O . ALA A 1 123 ? 15.563 -0.039 -21.102 1.00 95.75 123 ALA A O 1
ATOM 1040 N N . ILE A 1 124 ? 13.951 -0.648 -22.532 1.00 96.25 124 ILE A N 1
ATOM 1041 C CA . ILE A 1 124 ? 14.841 -1.400 -23.437 1.00 96.25 124 ILE A CA 1
ATOM 1042 C C . ILE A 1 124 ? 15.831 -0.471 -24.142 1.00 96.25 124 ILE A C 1
ATOM 1044 O O . ILE A 1 124 ? 17.014 -0.797 -24.272 1.00 96.25 124 ILE A O 1
ATOM 1048 N N . GLU A 1 125 ? 15.357 0.668 -24.643 1.00 96.00 125 GLU A N 1
ATOM 1049 C CA . GLU A 1 125 ? 16.198 1.635 -25.340 1.00 96.00 125 GLU A CA 1
ATOM 1050 C C . GLU A 1 125 ? 17.265 2.202 -24.400 1.00 96.00 125 GLU A C 1
ATOM 1052 O O . GLU A 1 125 ? 18.433 2.299 -24.785 1.00 96.00 125 GLU A O 1
ATOM 1057 N N . GLU A 1 126 ? 16.900 2.508 -23.156 1.00 96.81 126 GLU A N 1
ATOM 1058 C CA . GLU A 1 126 ? 17.844 2.999 -22.156 1.00 96.81 126 GLU A CA 1
ATOM 1059 C C . GLU A 1 126 ? 18.881 1.937 -21.768 1.00 96.81 126 GLU A C 1
ATOM 1061 O O . GLU A 1 126 ? 20.077 2.240 -21.680 1.00 96.81 126 GLU A O 1
ATOM 1066 N N . ALA A 1 127 ? 18.468 0.672 -21.649 1.00 95.50 127 ALA A N 1
ATOM 1067 C CA . ALA A 1 127 ? 19.387 -0.443 -21.434 1.00 95.50 127 ALA A CA 1
ATOM 1068 C C . ALA A 1 127 ? 20.433 -0.552 -22.558 1.00 95.50 127 ALA A C 1
ATOM 1070 O O . ALA A 1 127 ? 21.630 -0.678 -22.283 1.00 95.50 127 ALA A O 1
ATOM 1071 N N . ARG A 1 128 ? 20.003 -0.438 -23.826 1.00 93.81 128 ARG A N 1
ATOM 1072 C CA . ARG A 1 128 ? 20.893 -0.440 -25.007 1.00 93.81 128 ARG A CA 1
ATOM 1073 C C . ARG A 1 128 ? 21.828 0.765 -25.040 1.00 93.81 128 ARG A C 1
ATOM 1075 O O . ARG A 1 128 ? 22.962 0.654 -25.510 1.00 93.81 128 ARG A O 1
ATOM 1082 N N . LYS A 1 129 ? 21.348 1.937 -24.614 1.00 94.69 129 LYS A N 1
ATOM 1083 C CA . LYS A 1 129 ? 22.144 3.172 -24.575 1.00 94.69 129 LYS A CA 1
ATOM 1084 C C . LYS A 1 129 ? 23.237 3.090 -23.521 1.00 94.69 129 LYS A C 1
ATOM 1086 O O . LYS A 1 129 ? 24.366 3.497 -23.806 1.00 94.69 129 LYS A O 1
ATOM 1091 N N . THR A 1 130 ? 22.898 2.564 -22.348 1.00 93.19 130 THR A N 1
ATOM 1092 C CA . THR A 1 130 ? 23.805 2.505 -21.201 1.00 93.19 130 THR A CA 1
ATOM 1093 C C . THR A 1 130 ? 24.874 1.428 -21.382 1.00 93.19 130 THR A C 1
ATOM 1095 O O . THR A 1 130 ? 26.049 1.706 -21.142 1.00 93.19 130 THR A O 1
ATOM 1098 N N . ASP A 1 131 ? 24.514 0.245 -21.894 1.00 91.00 131 ASP A N 1
ATOM 1099 C CA . ASP A 1 131 ? 25.478 -0.790 -22.282 1.00 91.00 131 ASP A CA 1
ATOM 1100 C C . ASP A 1 131 ? 25.234 -1.277 -23.716 1.00 91.00 131 ASP A C 1
ATOM 1102 O O . ASP A 1 131 ? 24.418 -2.155 -23.990 1.00 91.00 131 ASP A O 1
ATOM 1106 N N . LYS A 1 132 ? 26.024 -0.736 -24.648 1.00 87.44 132 LYS A N 1
ATOM 1107 C CA . LYS A 1 132 ? 25.973 -1.096 -26.075 1.00 87.44 132 LYS A CA 1
ATOM 1108 C C . LYS A 1 132 ? 26.493 -2.504 -26.378 1.00 87.44 132 LYS A C 1
ATOM 1110 O O . LYS A 1 132 ? 26.356 -2.960 -27.510 1.00 87.44 132 LYS A O 1
ATOM 1115 N N . SER A 1 133 ? 27.166 -3.147 -25.424 1.00 90.12 133 SER A N 1
ATOM 1116 C CA . SER A 1 133 ? 27.715 -4.496 -25.576 1.00 90.12 133 SER A CA 1
ATOM 1117 C C . SER A 1 133 ? 26.769 -5.586 -25.073 1.00 90.12 133 SER A C 1
ATOM 1119 O O . SER A 1 133 ? 26.968 -6.763 -25.395 1.00 90.12 133 SER A O 1
ATOM 1121 N N . ALA A 1 134 ? 25.734 -5.198 -24.323 1.00 88.31 134 ALA A 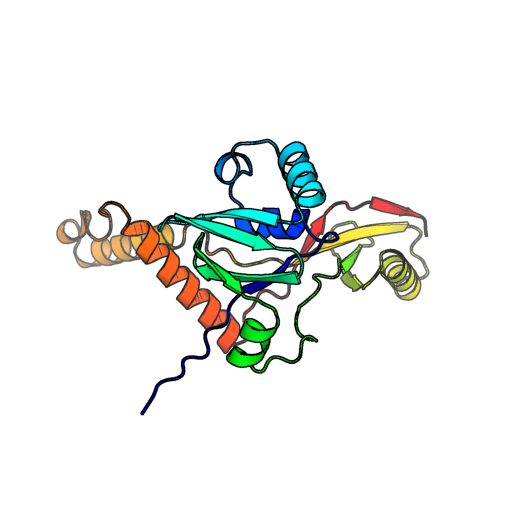N 1
ATOM 1122 C CA . ALA A 1 134 ? 24.717 -6.104 -23.828 1.00 88.31 134 ALA A CA 1
ATOM 1123 C C . ALA A 1 134 ? 23.974 -6.761 -24.999 1.00 88.31 134 ALA A C 1
ATOM 1125 O O . ALA A 1 134 ? 23.445 -6.091 -25.882 1.00 88.31 134 ALA A O 1
ATOM 1126 N N . LYS A 1 135 ? 23.933 -8.096 -24.986 1.00 92.38 135 LYS A N 1
ATOM 1127 C CA . LYS A 1 135 ? 23.190 -8.911 -25.966 1.00 92.38 135 LYS A CA 1
ATOM 1128 C C . LYS A 1 135 ? 21.758 -9.195 -25.535 1.00 92.38 135 LYS A C 1
ATOM 1130 O O . LYS A 1 135 ? 20.974 -9.742 -26.300 1.00 92.38 135 LYS A O 1
ATOM 1135 N N . SER A 1 136 ? 21.446 -8.902 -24.281 1.00 95.19 136 SER A N 1
ATOM 1136 C CA . SER A 1 136 ? 20.161 -9.206 -23.684 1.00 95.19 136 SER A CA 1
ATOM 1137 C C . SER A 1 136 ? 19.910 -8.350 -22.456 1.00 95.19 136 SER A C 1
ATOM 1139 O O . SER A 1 136 ? 20.849 -7.861 -21.824 1.00 95.19 136 SER A O 1
ATOM 1141 N N . VAL A 1 137 ? 18.640 -8.227 -22.096 1.00 97.44 137 VAL A N 1
ATOM 1142 C CA . VAL A 1 137 ? 18.172 -7.510 -20.916 1.00 97.44 137 VAL A CA 1
ATOM 1143 C C . VAL A 1 137 ? 16.912 -8.182 -20.372 1.00 97.44 137 VAL A C 1
ATOM 1145 O O . VAL A 1 137 ? 16.128 -8.753 -21.125 1.00 97.44 137 VAL A O 1
ATOM 1148 N N . PHE A 1 138 ? 16.714 -8.115 -19.063 1.00 97.38 138 PHE A N 1
ATOM 1149 C CA . PHE A 1 138 ? 15.449 -8.422 -18.411 1.00 97.38 138 PHE A CA 1
ATOM 1150 C C . PHE A 1 138 ? 14.625 -7.149 -18.280 1.00 97.38 138 PHE A C 1
ATOM 1152 O O . PHE A 1 138 ? 15.161 -6.124 -17.868 1.00 97.38 138 PHE A O 1
ATOM 1159 N N . VAL A 1 139 ? 13.337 -7.199 -18.596 1.00 96.75 139 VAL A N 1
ATOM 1160 C CA . VAL A 1 139 ? 12.434 -6.040 -18.537 1.00 96.75 139 VAL A CA 1
ATOM 1161 C C . VAL A 1 139 ? 11.157 -6.456 -17.837 1.00 96.75 139 VAL A C 1
ATOM 1163 O O . VAL A 1 139 ? 10.658 -7.546 -18.086 1.00 96.75 139 VAL A O 1
ATOM 1166 N N . GLY A 1 140 ? 10.626 -5.610 -16.962 1.00 94.06 140 GLY A N 1
ATOM 1167 C CA . GLY A 1 140 ? 9.386 -5.904 -16.253 1.00 94.06 140 GLY A CA 1
ATOM 1168 C C . GLY A 1 140 ? 8.727 -4.664 -15.673 1.00 94.06 140 GLY A C 1
ATOM 1169 O O . GLY A 1 140 ? 9.223 -3.543 -15.814 1.00 94.06 140 GLY A O 1
ATOM 1170 N N . ILE A 1 141 ? 7.596 -4.885 -15.011 1.00 92.12 141 ILE A N 1
ATOM 1171 C CA . ILE A 1 141 ? 6.775 -3.829 -14.423 1.00 92.12 141 ILE A CA 1
ATOM 1172 C C . ILE A 1 141 ? 7.337 -3.446 -13.057 1.00 92.12 141 ILE A C 1
ATOM 1174 O O . ILE A 1 141 ? 7.486 -4.294 -12.173 1.00 92.12 141 ILE A O 1
ATOM 1178 N N . GLU A 1 142 ? 7.604 -2.158 -12.875 1.00 93.19 142 GLU A N 1
ATOM 1179 C CA . GLU A 1 142 ? 7.967 -1.565 -11.597 1.00 93.19 142 GLU A CA 1
ATOM 1180 C C . GLU A 1 142 ? 6.742 -1.487 -10.684 1.00 93.19 142 GLU A C 1
ATOM 1182 O O . GLU A 1 142 ? 5.725 -0.875 -11.015 1.00 93.19 142 GLU A O 1
ATOM 1187 N N . VAL A 1 143 ? 6.862 -2.077 -9.496 1.00 87.06 143 VAL A N 1
ATOM 1188 C CA . VAL A 1 143 ? 5.861 -1.968 -8.440 1.00 87.06 143 VAL A CA 1
ATOM 1189 C C . VAL A 1 143 ? 6.491 -1.288 -7.224 1.00 87.06 143 VAL A C 1
ATOM 1191 O O . VAL A 1 143 ? 7.268 -1.925 -6.502 1.00 87.06 143 VAL A O 1
ATOM 1194 N N . PRO A 1 144 ? 6.162 -0.007 -6.969 1.00 89.94 144 PRO A N 1
ATOM 1195 C CA . PRO A 1 144 ? 6.665 0.715 -5.809 1.00 89.94 144 PRO A CA 1
ATOM 1196 C C . PRO A 1 144 ? 6.325 -0.015 -4.511 1.00 89.94 144 PRO A C 1
ATOM 1198 O O . PRO A 1 144 ? 5.198 -0.492 -4.323 1.00 89.94 144 PRO A O 1
ATOM 1201 N N . TYR A 1 145 ? 7.289 -0.098 -3.594 1.00 89.50 145 TYR A N 1
ATOM 1202 C CA . TYR A 1 145 ? 7.001 -0.612 -2.264 1.00 89.50 145 TYR A CA 1
ATOM 1203 C C . TYR A 1 145 ? 6.164 0.413 -1.493 1.00 89.50 145 TYR A C 1
ATOM 1205 O O . TYR A 1 145 ? 6.508 1.589 -1.413 1.00 89.50 145 TYR A O 1
ATOM 1213 N N . LYS A 1 146 ? 5.064 -0.052 -0.900 1.00 86.75 146 LYS A N 1
ATOM 1214 C CA . LYS A 1 146 ? 4.258 0.731 0.038 1.00 86.75 146 LYS A CA 1
ATOM 1215 C C . LYS A 1 146 ? 4.401 0.114 1.417 1.00 86.75 146 LYS A C 1
ATOM 1217 O O . LYS A 1 146 ? 4.098 -1.070 1.581 1.00 86.75 146 LYS A O 1
ATOM 1222 N N . GLU A 1 147 ? 4.842 0.913 2.383 1.00 89.56 147 GLU A N 1
ATOM 1223 C CA . GLU A 1 147 ? 4.916 0.474 3.771 1.00 89.56 147 GLU A CA 1
ATOM 1224 C C . GLU A 1 147 ? 3.506 0.160 4.285 1.00 89.56 147 GLU A C 1
ATOM 1226 O O . GLU A 1 147 ? 2.568 0.935 4.102 1.00 89.56 147 GLU A O 1
ATOM 1231 N N . LYS A 1 148 ? 3.348 -1.021 4.883 1.00 87.88 148 LYS A N 1
ATOM 1232 C CA . LYS A 1 148 ? 2.064 -1.518 5.399 1.00 87.88 148 LYS A CA 1
ATOM 1233 C C . LYS A 1 148 ? 2.042 -1.600 6.923 1.00 87.88 148 LYS A C 1
ATOM 1235 O O . LYS A 1 148 ? 0.989 -1.895 7.477 1.00 87.88 148 LYS A O 1
ATOM 1240 N N . CYS A 1 149 ? 3.178 -1.373 7.581 1.00 90.19 149 CYS A N 1
ATOM 1241 C CA . CYS A 1 149 ? 3.386 -1.514 9.019 1.00 90.19 149 CYS A CA 1
ATOM 1242 C C . CYS A 1 149 ? 2.873 -2.866 9.537 1.00 90.19 149 CYS A C 1
ATOM 1244 O O . CYS A 1 149 ? 2.194 -2.936 10.560 1.00 90.19 149 CYS A O 1
ATOM 1246 N N . LYS A 1 150 ? 3.143 -3.949 8.793 1.00 87.81 150 LYS A N 1
ATOM 1247 C CA . LYS A 1 150 ? 2.635 -5.283 9.140 1.00 87.81 150 LYS A CA 1
ATOM 1248 C C . LYS A 1 150 ? 3.107 -5.685 10.538 1.00 87.81 150 LYS A C 1
ATOM 1250 O O . LYS A 1 150 ? 4.299 -5.603 10.822 1.00 87.81 150 LYS A O 1
ATOM 1255 N N . ASN A 1 151 ? 2.179 -6.176 11.356 1.00 91.94 151 ASN A N 1
ATOM 1256 C CA . ASN A 1 151 ? 2.415 -6.645 12.726 1.00 91.94 151 ASN A CA 1
ATOM 1257 C C . ASN A 1 151 ? 2.993 -5.574 13.677 1.00 91.94 151 ASN A C 1
ATOM 1259 O O . ASN A 1 151 ? 3.682 -5.901 14.644 1.00 91.94 151 ASN A O 1
ATOM 1263 N N . ILE A 1 152 ? 2.775 -4.282 13.393 1.00 95.06 152 ILE A N 1
ATOM 1264 C CA . ILE A 1 152 ? 3.376 -3.201 14.188 1.00 95.06 152 ILE A CA 1
ATOM 1265 C C . ILE A 1 152 ? 2.908 -3.211 15.644 1.00 95.06 152 ILE A C 1
ATOM 1267 O O . ILE A 1 152 ? 3.683 -2.866 16.534 1.00 95.06 152 ILE A O 1
ATOM 1271 N N . VAL A 1 153 ? 1.661 -3.618 15.898 1.00 94.44 153 VAL A N 1
ATOM 1272 C CA . VAL A 1 153 ? 1.132 -3.685 17.262 1.00 94.44 153 VAL A CA 1
ATOM 1273 C C . VAL A 1 153 ? 1.869 -4.742 18.052 1.00 94.44 153 VAL A C 1
ATOM 1275 O O . VAL A 1 153 ? 2.354 -4.419 19.123 1.00 94.44 153 VAL A O 1
ATOM 1278 N N . GLU A 1 154 ? 1.997 -5.950 17.511 1.00 93.50 154 GLU A N 1
ATOM 1279 C CA . GLU A 1 154 ? 2.698 -7.066 18.143 1.00 93.50 154 GLU A CA 1
ATOM 1280 C C . GLU A 1 154 ? 4.141 -6.683 18.470 1.00 93.50 154 GLU A C 1
ATOM 1282 O O . GLU A 1 154 ? 4.581 -6.826 19.604 1.00 93.50 154 GLU A O 1
ATOM 1287 N N . ILE A 1 155 ? 4.854 -6.092 17.506 1.00 95.44 155 ILE A N 1
ATOM 1288 C CA . ILE A 1 155 ? 6.238 -5.645 17.707 1.00 95.44 155 ILE A CA 1
ATOM 1289 C C . ILE A 1 155 ? 6.330 -4.655 18.876 1.00 95.44 155 ILE A C 1
ATOM 1291 O O . ILE A 1 155 ? 7.212 -4.770 19.729 1.00 95.44 155 ILE A O 1
ATOM 1295 N N . VAL A 1 156 ? 5.430 -3.670 18.921 1.00 96.19 156 VAL A N 1
ATOM 1296 C CA . VAL A 1 156 ? 5.434 -2.625 19.952 1.00 96.19 156 VAL A CA 1
ATOM 1297 C C . VAL A 1 156 ? 5.010 -3.183 21.309 1.00 96.19 156 VAL A C 1
ATOM 1299 O O . VAL A 1 156 ? 5.653 -2.878 22.310 1.00 96.19 156 VAL A O 1
ATOM 1302 N N . THR A 1 157 ? 3.956 -3.996 21.369 1.00 95.62 157 THR A N 1
ATOM 1303 C CA . THR A 1 157 ? 3.436 -4.560 22.622 1.00 95.62 157 THR A CA 1
ATOM 1304 C C . THR A 1 157 ? 4.427 -5.513 23.253 1.00 95.62 157 THR A C 1
ATOM 1306 O O . THR A 1 157 ? 4.669 -5.406 24.451 1.00 95.62 157 THR A O 1
ATOM 1309 N N . ASP A 1 158 ? 5.052 -6.372 22.449 1.00 94.31 158 ASP A N 1
ATOM 1310 C CA . ASP A 1 158 ? 6.042 -7.334 22.924 1.00 94.31 158 ASP A CA 1
ATOM 1311 C C . ASP A 1 158 ? 7.279 -6.600 23.449 1.00 94.31 158 ASP A C 1
ATOM 1313 O O . ASP A 1 158 ? 7.788 -6.924 24.519 1.00 94.31 158 ASP A O 1
ATOM 1317 N N . SER A 1 159 ? 7.716 -5.545 22.751 1.00 96.06 159 SER A N 1
ATOM 1318 C CA . SER A 1 159 ? 8.837 -4.708 23.201 1.00 96.06 159 SER A CA 1
ATOM 1319 C C . SER A 1 159 ? 8.531 -3.987 24.519 1.00 96.06 159 SER A C 1
ATOM 1321 O O . SER A 1 159 ? 9.389 -3.904 25.396 1.00 96.06 159 SER A O 1
ATOM 1323 N N . LEU A 1 160 ? 7.310 -3.465 24.676 1.00 96.69 160 LEU A N 1
ATOM 1324 C CA . LEU A 1 160 ? 6.875 -2.786 25.899 1.00 96.69 160 LEU A CA 1
ATOM 1325 C C . LEU A 1 160 ? 6.720 -3.757 27.075 1.00 96.69 160 LEU A C 1
ATOM 1327 O O . LEU A 1 160 ? 7.110 -3.413 28.189 1.00 96.69 160 LEU A O 1
ATOM 1331 N N . ASN A 1 161 ? 6.161 -4.947 26.837 1.00 96.19 161 ASN A N 1
ATOM 1332 C CA . ASN A 1 161 ? 6.049 -5.999 27.843 1.00 96.19 161 ASN A CA 1
ATOM 1333 C C . ASN A 1 161 ? 7.437 -6.457 28.302 1.00 96.19 161 ASN A C 1
ATOM 1335 O O . ASN A 1 161 ? 7.712 -6.429 29.498 1.00 96.19 161 ASN A O 1
ATOM 1339 N N . ALA A 1 162 ? 8.333 -6.771 27.361 1.00 95.38 162 ALA A N 1
ATOM 1340 C CA . ALA A 1 162 ? 9.694 -7.199 27.667 1.00 95.38 162 ALA A CA 1
ATOM 1341 C C . ALA A 1 162 ? 10.456 -6.149 28.490 1.00 95.38 162 ALA A C 1
ATOM 1343 O O . ALA A 1 162 ? 11.036 -6.489 29.517 1.00 95.38 162 ALA A O 1
ATOM 1344 N N . GLY A 1 163 ? 10.394 -4.869 28.100 1.00 96.88 163 GLY A N 1
ATOM 1345 C CA . GLY A 1 163 ? 11.040 -3.791 28.855 1.00 96.88 163 GLY A CA 1
ATOM 1346 C C . GLY A 1 163 ? 10.479 -3.634 30.272 1.00 96.88 163 GLY A C 1
ATOM 1347 O O . GLY A 1 163 ? 11.235 -3.485 31.227 1.00 96.88 163 GLY A O 1
ATOM 1348 N N . ALA A 1 164 ? 9.158 -3.733 30.440 1.00 97.00 164 ALA A N 1
ATOM 1349 C CA . ALA A 1 164 ? 8.547 -3.677 31.766 1.00 97.00 164 ALA A CA 1
ATOM 1350 C C . ALA A 1 164 ? 8.919 -4.896 32.628 1.00 97.00 164 ALA A C 1
ATOM 1352 O O . ALA A 1 164 ? 9.151 -4.745 33.826 1.00 97.00 164 ALA A O 1
ATOM 1353 N N . TYR A 1 165 ? 9.009 -6.085 32.029 1.00 95.56 165 TYR A N 1
ATOM 1354 C CA . TYR A 1 165 ? 9.422 -7.307 32.716 1.00 95.56 165 TYR A CA 1
ATOM 1355 C C . TYR A 1 165 ? 10.891 -7.251 33.156 1.00 95.56 165 TYR A C 1
ATOM 1357 O O . TYR A 1 165 ? 11.222 -7.714 34.241 1.00 95.56 165 TYR A O 1
ATOM 1365 N N . GLU A 1 166 ? 11.784 -6.644 32.373 1.00 97.31 166 GLU A N 1
ATOM 1366 C CA . GLU A 1 166 ? 13.177 -6.432 32.795 1.00 97.31 166 GLU A CA 1
ATOM 1367 C C . GLU A 1 166 ? 13.292 -5.530 34.036 1.00 97.31 166 GLU A C 1
ATOM 1369 O O . GLU A 1 166 ? 14.185 -5.725 34.859 1.00 97.31 166 GLU A O 1
ATOM 1374 N N . GLU A 1 167 ? 12.392 -4.555 34.189 1.00 97.25 167 GLU A N 1
ATOM 1375 C CA . GLU A 1 167 ? 12.420 -3.595 35.300 1.00 97.25 167 GLU A CA 1
ATOM 1376 C C . GLU A 1 167 ? 11.649 -4.068 36.540 1.00 97.25 167 GLU A C 1
ATOM 1378 O O . GLU A 1 167 ? 12.042 -3.772 37.671 1.00 97.25 167 GLU A O 1
ATOM 1383 N N . MET A 1 168 ? 10.531 -4.763 36.331 1.00 97.00 168 MET A N 1
ATOM 1384 C CA . MET A 1 168 ? 9.536 -5.062 37.366 1.00 97.00 168 MET A CA 1
ATOM 1385 C C . MET A 1 168 ? 9.277 -6.564 37.538 1.00 97.00 168 MET A C 1
ATOM 1387 O O . MET A 1 168 ? 8.465 -6.946 38.385 1.00 97.00 168 MET A O 1
ATOM 1391 N N . GLU A 1 169 ? 9.968 -7.402 36.762 1.00 95.12 169 GLU A N 1
ATOM 1392 C CA . GLU A 1 169 ? 9.869 -8.863 36.769 1.00 95.12 169 GLU A CA 1
ATOM 1393 C C . GLU A 1 169 ? 8.400 -9.323 36.668 1.00 95.12 169 GLU A C 1
ATOM 1395 O O . GLU A 1 169 ? 7.618 -8.791 35.876 1.00 95.12 169 GLU A O 1
ATOM 1400 N N . GLU A 1 170 ? 8.000 -10.293 37.491 1.00 94.62 170 GLU A N 1
ATOM 1401 C CA . GLU A 1 170 ? 6.665 -10.903 37.505 1.00 94.62 170 GLU A CA 1
ATOM 1402 C C . GLU A 1 170 ? 5.522 -9.884 37.679 1.00 94.62 170 GLU A C 1
ATOM 1404 O O . GLU A 1 170 ? 4.397 -10.135 37.253 1.00 94.62 170 GLU A O 1
ATOM 1409 N N . LEU A 1 171 ? 5.781 -8.699 38.251 1.00 93.62 171 LEU A N 1
ATOM 1410 C CA . LEU A 1 171 ? 4.751 -7.661 38.399 1.00 93.62 171 LEU A CA 1
ATOM 1411 C C . LEU A 1 171 ? 4.268 -7.101 37.054 1.00 93.62 171 LEU A C 1
ATOM 1413 O O . LEU A 1 171 ? 3.189 -6.508 36.997 1.00 93.62 171 LEU A O 1
ATOM 1417 N N . ALA A 1 172 ? 5.063 -7.254 35.995 1.00 93.62 172 ALA A N 1
ATOM 1418 C CA . ALA A 1 172 ? 4.755 -6.778 34.654 1.00 93.62 172 ALA A CA 1
ATOM 1419 C C . ALA A 1 172 ? 4.374 -7.901 33.676 1.00 93.62 172 ALA A C 1
ATOM 1421 O O . ALA A 1 172 ? 4.168 -7.600 32.502 1.00 93.62 172 ALA A O 1
ATOM 1422 N N . GLU A 1 173 ? 4.234 -9.153 34.136 1.00 88.75 173 GLU A N 1
ATOM 1423 C CA . GLU A 1 173 ? 3.967 -10.326 33.282 1.00 88.75 173 GLU A CA 1
ATOM 1424 C C . GLU A 1 173 ? 2.809 -10.079 32.300 1.00 88.75 173 GLU A C 1
ATOM 1426 O O . GLU A 1 173 ? 2.952 -10.317 31.106 1.00 88.75 173 GLU A O 1
ATOM 1431 N N . ASP A 1 174 ? 1.714 -9.476 32.770 1.00 92.25 174 ASP A N 1
ATOM 1432 C CA . ASP A 1 174 ? 0.496 -9.242 31.983 1.00 92.25 174 ASP A CA 1
ATOM 1433 C C . ASP A 1 174 ? 0.438 -7.886 31.245 1.00 92.25 174 ASP A C 1
ATOM 1435 O O . ASP A 1 174 ? -0.553 -7.565 30.573 1.00 92.25 174 ASP A O 1
ATOM 1439 N N . TYR A 1 175 ? 1.462 -7.039 31.374 1.00 94.56 175 TYR A N 1
ATOM 1440 C CA . TYR A 1 175 ? 1.445 -5.692 30.802 1.00 94.56 175 TYR A CA 1
ATOM 1441 C C . TYR A 1 175 ? 1.373 -5.738 29.270 1.00 94.56 175 TYR A C 1
ATOM 1443 O O . TYR A 1 175 ? 2.216 -6.343 28.622 1.00 94.56 175 TYR A O 1
ATOM 1451 N N . MET A 1 176 ? 0.382 -5.069 28.672 1.00 92.44 176 MET A N 1
ATOM 1452 C CA . MET A 1 176 ? 0.191 -4.995 27.211 1.00 92.44 176 MET A CA 1
ATOM 1453 C C . MET A 1 176 ? -0.062 -6.342 26.496 1.00 92.44 176 MET A C 1
ATOM 1455 O O . MET A 1 176 ? 0.006 -6.387 25.270 1.00 92.44 176 MET A O 1
ATOM 1459 N N . LEU A 1 177 ? -0.424 -7.412 27.220 1.00 86.69 177 LEU A N 1
ATOM 1460 C CA . LEU A 1 177 ? -0.735 -8.722 26.620 1.00 86.69 177 LEU A CA 1
ATOM 1461 C C . LEU A 1 177 ? -2.209 -8.906 26.228 1.00 86.69 177 LEU A C 1
ATOM 1463 O O . LEU A 1 177 ? -2.520 -9.694 25.333 1.00 86.69 177 LEU A O 1
ATOM 1467 N N . TYR A 1 178 ? -3.131 -8.181 26.869 1.00 89.00 178 TYR A N 1
ATOM 1468 C CA . TYR A 1 178 ? -4.570 -8.375 26.672 1.00 89.00 178 TYR A CA 1
ATOM 1469 C C . TYR A 1 178 ? -5.242 -7.150 26.062 1.00 89.00 178 TYR A C 1
ATOM 1471 O O . TYR A 1 178 ? -5.216 -6.056 26.621 1.00 89.00 178 TYR A O 1
ATOM 1479 N N . PHE A 1 179 ? -5.926 -7.377 24.943 1.00 86.94 179 PHE A N 1
ATOM 1480 C CA . PHE A 1 179 ? -6.758 -6.391 24.265 1.00 86.94 179 PHE A CA 1
ATOM 1481 C C . PHE A 1 179 ? -8.218 -6.820 24.334 1.00 86.94 179 PHE A C 1
ATOM 1483 O O . PHE A 1 179 ? -8.539 -7.994 24.130 1.00 86.94 179 PHE A O 1
ATOM 1490 N N . ARG A 1 180 ? -9.123 -5.868 24.563 1.00 88.25 180 ARG A N 1
ATOM 1491 C CA . ARG A 1 180 ? -10.546 -6.093 24.297 1.00 88.25 180 ARG A CA 1
ATOM 1492 C C . ARG A 1 180 ? -10.786 -6.106 22.793 1.00 88.25 180 ARG A C 1
ATOM 1494 O O . ARG A 1 180 ? -9.954 -5.672 21.990 1.00 88.25 180 ARG A O 1
ATOM 1501 N N . GLU A 1 181 ? -11.958 -6.596 22.414 1.00 81.75 181 GLU A N 1
ATOM 1502 C CA . GLU A 1 181 ? -12.380 -6.644 21.020 1.00 81.75 181 GLU A CA 1
ATOM 1503 C C . GLU A 1 181 ? -12.251 -5.263 20.352 1.00 81.75 181 GLU A C 1
ATOM 1505 O O . GLU A 1 181 ? -12.725 -4.250 20.866 1.00 81.75 181 GLU A O 1
ATOM 1510 N N . GLY A 1 182 ? -11.551 -5.218 19.217 1.00 83.81 182 GLY A N 1
ATOM 1511 C CA . GLY A 1 182 ? -11.321 -3.998 18.439 1.00 83.81 182 GLY A CA 1
ATOM 1512 C C . GLY A 1 182 ? -10.186 -3.085 18.925 1.00 83.81 182 GLY A C 1
ATOM 1513 O O . GLY A 1 182 ? -9.659 -2.328 18.112 1.00 83.81 182 GLY A O 1
ATOM 1514 N N . GLU A 1 183 ? -9.733 -3.169 20.181 1.00 88.56 183 GLU A N 1
ATOM 1515 C CA . GLU A 1 183 ? -8.686 -2.272 20.712 1.00 88.56 183 GLU A CA 1
ATOM 1516 C C . GLU A 1 183 ? -7.347 -2.448 19.988 1.00 88.56 183 GLU A C 1
ATOM 1518 O O . GLU A 1 183 ? -6.687 -1.462 19.657 1.00 88.56 183 GLU A O 1
ATOM 1523 N N . LYS A 1 184 ? -6.987 -3.695 19.665 1.00 88.00 184 LYS A N 1
ATOM 1524 C CA . LYS A 1 184 ? -5.766 -4.012 18.913 1.00 88.00 184 LYS A CA 1
ATOM 1525 C C . LYS A 1 184 ? -5.740 -3.312 17.552 1.00 88.00 184 LYS A C 1
ATOM 1527 O O . LYS A 1 184 ? -4.742 -2.698 17.193 1.00 88.00 184 LYS A O 1
ATOM 1532 N N . LYS A 1 185 ? -6.868 -3.331 16.836 1.00 86.75 185 LYS A N 1
ATOM 1533 C CA . LYS A 1 185 ? -7.012 -2.680 15.527 1.00 86.75 185 LYS A CA 1
ATOM 1534 C C . LYS A 1 185 ? -6.926 -1.157 15.633 1.00 86.75 185 LYS A C 1
ATOM 1536 O O . LYS A 1 185 ? -6.281 -0.523 14.810 1.00 86.75 185 LYS A O 1
ATOM 1541 N N . ILE A 1 186 ? -7.523 -0.570 16.673 1.00 87.44 186 ILE A N 1
ATOM 1542 C CA . ILE A 1 186 ? -7.419 0.875 16.931 1.00 87.44 186 ILE A CA 1
ATOM 1543 C C . ILE A 1 186 ? -5.956 1.278 17.157 1.00 87.44 186 ILE A C 1
ATOM 1545 O O . ILE A 1 186 ? -5.518 2.310 16.647 1.00 87.44 186 ILE A O 1
ATOM 1549 N N . LEU A 1 187 ? -5.201 0.487 17.923 1.00 88.88 187 LEU A N 1
ATOM 1550 C CA . LEU A 1 187 ? -3.779 0.736 18.142 1.00 88.88 187 LEU A CA 1
ATOM 1551 C C . LEU A 1 187 ? -2.974 0.570 16.844 1.00 88.88 187 LEU A C 1
ATOM 1553 O O . LEU A 1 187 ? -2.126 1.411 16.555 1.00 88.88 187 LEU A O 1
ATOM 1557 N N . GLU A 1 188 ? -3.281 -0.451 16.042 1.00 89.38 188 GLU A N 1
ATOM 1558 C CA . GLU A 1 188 ? -2.650 -0.696 14.738 1.00 89.38 188 GLU A CA 1
ATOM 1559 C C . GLU A 1 188 ? -2.829 0.484 13.790 1.00 89.38 188 GLU A C 1
ATOM 1561 O O . GLU A 1 188 ? -1.850 1.002 13.251 1.00 89.38 188 GLU A O 1
ATOM 1566 N N . ASP A 1 189 ? -4.066 0.956 13.641 1.00 84.75 189 ASP A N 1
ATOM 1567 C CA . ASP A 1 189 ? -4.390 2.073 12.763 1.00 84.75 189 ASP A CA 1
ATOM 1568 C C . ASP A 1 189 ? -3.658 3.351 13.203 1.00 84.75 189 ASP A C 1
ATOM 1570 O O . ASP A 1 189 ? -3.080 4.040 12.361 1.00 84.75 189 ASP A O 1
ATOM 1574 N N . ARG A 1 190 ? -3.599 3.628 14.515 1.00 86.94 190 ARG A N 1
ATOM 1575 C CA . ARG A 1 190 ? -2.895 4.800 15.068 1.00 86.94 190 ARG A CA 1
ATOM 1576 C C . ARG A 1 190 ? -1.385 4.733 14.876 1.00 86.94 190 ARG A C 1
ATOM 1578 O O . ARG A 1 190 ? -0.773 5.738 14.511 1.00 86.94 190 ARG A O 1
ATOM 1585 N N . LEU A 1 191 ? -0.772 3.578 15.140 1.00 91.06 191 LEU A N 1
ATOM 1586 C CA . LEU A 1 191 ? 0.668 3.390 14.953 1.00 91.06 191 LEU A CA 1
ATOM 1587 C C . LEU A 1 191 ? 1.034 3.510 13.476 1.00 91.06 191 LEU A C 1
ATOM 1589 O O . LEU A 1 191 ? 1.975 4.224 13.137 1.00 91.06 191 LEU A O 1
ATOM 1593 N N . ARG A 1 192 ? 0.254 2.876 12.593 1.00 91.44 192 ARG A N 1
ATOM 1594 C CA . ARG A 1 192 ? 0.442 2.975 11.145 1.00 91.44 192 ARG A CA 1
ATOM 1595 C C . ARG A 1 192 ? 0.342 4.421 10.674 1.00 91.44 192 ARG A C 1
ATOM 1597 O O . ARG A 1 192 ? 1.259 4.890 10.012 1.00 91.44 192 ARG A O 1
ATOM 1604 N N . GLU A 1 193 ? -0.729 5.128 11.026 1.00 86.06 193 GLU A N 1
ATOM 1605 C CA . GLU A 1 193 ? -0.914 6.539 10.662 1.00 86.06 193 GLU A CA 1
ATOM 1606 C C . GLU A 1 193 ? 0.269 7.395 11.130 1.00 86.06 193 GLU A C 1
ATOM 1608 O O . GLU A 1 193 ? 0.858 8.124 10.335 1.00 86.06 193 GLU A O 1
ATOM 1613 N N . THR A 1 194 ? 0.675 7.239 12.392 1.00 91.06 194 THR A N 1
ATOM 1614 C CA . THR A 1 194 ? 1.805 7.980 12.971 1.00 91.06 194 THR A CA 1
ATOM 1615 C C . THR A 1 194 ? 3.102 7.748 12.192 1.00 91.06 194 THR A C 1
ATOM 1617 O O . THR A 1 194 ? 3.806 8.704 11.872 1.00 91.06 194 THR A O 1
ATOM 1620 N N . ILE A 1 195 ? 3.414 6.492 11.857 1.00 89.88 195 ILE A N 1
ATOM 1621 C CA . ILE A 1 195 ? 4.633 6.133 11.119 1.00 89.88 195 ILE A CA 1
ATOM 1622 C C . ILE A 1 195 ? 4.604 6.705 9.701 1.00 89.88 195 ILE A C 1
ATOM 1624 O O . ILE A 1 195 ? 5.596 7.284 9.265 1.00 89.88 195 ILE A O 1
ATOM 1628 N N . LEU A 1 196 ? 3.482 6.573 8.991 1.00 87.62 196 LEU A N 1
ATOM 1629 C CA . LEU A 1 196 ? 3.356 7.058 7.615 1.00 87.62 196 LEU A CA 1
ATOM 1630 C C . LEU A 1 196 ? 3.442 8.589 7.543 1.00 87.62 196 LEU A C 1
ATOM 1632 O O . LEU A 1 196 ? 4.137 9.123 6.679 1.00 87.62 196 LEU A O 1
ATOM 1636 N N . ILE A 1 197 ? 2.804 9.301 8.481 1.00 87.12 197 ILE A N 1
ATOM 1637 C CA . ILE A 1 197 ? 2.925 10.762 8.593 1.00 87.12 197 ILE A CA 1
ATOM 1638 C C . ILE A 1 197 ? 4.379 11.153 8.841 1.00 87.12 197 ILE A C 1
ATOM 1640 O O . ILE A 1 197 ? 4.896 12.027 8.151 1.00 87.12 197 ILE A O 1
ATOM 1644 N N . PHE A 1 198 ? 5.055 10.485 9.778 1.00 87.50 198 PHE A N 1
ATOM 1645 C CA . PHE A 1 198 ? 6.456 10.760 10.080 1.00 87.50 198 PHE A CA 1
ATOM 1646 C C . PHE A 1 198 ? 7.365 10.512 8.867 1.00 87.50 198 PHE A C 1
ATOM 1648 O O . PHE A 1 198 ? 8.213 11.342 8.542 1.00 87.50 198 PHE A O 1
ATOM 1655 N N . GLN A 1 199 ? 7.175 9.394 8.159 1.00 90.94 199 GLN A N 1
ATOM 1656 C CA . GLN A 1 199 ? 7.930 9.095 6.942 1.00 90.94 199 GLN A CA 1
ATOM 1657 C C . GLN A 1 199 ? 7.762 10.199 5.902 1.00 90.94 199 GLN A C 1
ATOM 1659 O O . GLN A 1 199 ? 8.748 10.662 5.336 1.00 90.94 199 GLN A O 1
ATOM 1664 N N . LYS A 1 200 ? 6.535 10.673 5.699 1.00 87.25 200 LYS A N 1
ATOM 1665 C CA . LYS A 1 200 ? 6.249 11.752 4.759 1.00 87.25 200 LYS A CA 1
ATOM 1666 C C . LYS A 1 200 ? 6.822 13.100 5.198 1.00 87.25 200 LYS A C 1
ATOM 1668 O O . LYS A 1 200 ? 7.440 13.788 4.392 1.00 87.25 200 LYS A O 1
ATOM 1673 N N . GLU A 1 201 ? 6.645 13.471 6.465 1.00 89.50 201 GLU A N 1
ATOM 1674 C CA . GLU A 1 201 ? 7.110 14.749 7.024 1.00 89.50 201 GLU A CA 1
ATOM 1675 C C . GLU A 1 201 ? 8.621 14.931 6.850 1.00 89.50 201 GLU A C 1
ATOM 1677 O O . GLU A 1 201 ? 9.087 16.026 6.532 1.00 89.50 201 GLU A O 1
ATOM 1682 N N . PHE A 1 202 ? 9.379 13.847 7.006 1.00 92.62 202 PHE A N 1
ATOM 1683 C CA . PHE A 1 202 ? 10.839 13.876 6.958 1.00 92.62 202 PHE A CA 1
ATOM 1684 C C . PHE A 1 202 ? 11.439 13.271 5.681 1.00 92.62 202 PHE A C 1
ATOM 1686 O O . PHE A 1 202 ? 12.661 13.180 5.573 1.00 92.62 202 PHE A O 1
ATOM 1693 N N . GLY A 1 203 ? 10.615 12.888 4.700 1.00 89.75 203 GLY A N 1
ATOM 1694 C CA . GLY A 1 203 ? 11.084 12.344 3.421 1.00 89.75 203 GLY A CA 1
ATOM 1695 C C . GLY A 1 203 ? 11.736 10.958 3.520 1.00 89.75 203 GLY A C 1
ATOM 1696 O O . GLY A 1 203 ? 12.629 10.645 2.739 1.00 89.75 203 GLY A O 1
ATOM 1697 N N . TYR A 1 204 ? 11.298 10.131 4.470 1.00 93.50 204 TYR A N 1
ATOM 1698 C CA . TYR A 1 204 ? 11.677 8.719 4.618 1.00 93.50 204 TYR A CA 1
ATOM 1699 C C . TYR A 1 204 ? 10.693 7.754 3.942 1.00 93.50 204 TYR A C 1
ATOM 1701 O O . TYR A 1 204 ? 10.694 6.559 4.247 1.00 93.50 204 TYR A O 1
ATOM 1709 N N . GLU A 1 205 ? 9.830 8.247 3.054 1.00 92.12 205 GLU A N 1
ATOM 1710 C CA . GLU A 1 205 ? 8.994 7.373 2.232 1.00 92.12 205 GLU A CA 1
ATOM 1711 C C . GLU A 1 205 ? 9.881 6.420 1.404 1.00 92.12 205 GLU A C 1
ATOM 1713 O O . GLU A 1 205 ? 10.933 6.836 0.902 1.00 92.12 205 GLU A O 1
ATOM 1718 N N . PRO A 1 206 ? 9.494 5.141 1.250 1.00 91.25 206 PRO A N 1
ATOM 1719 C CA . PRO A 1 206 ? 10.244 4.196 0.434 1.00 91.25 206 PRO A CA 1
ATOM 1720 C C . PRO A 1 206 ? 10.466 4.714 -0.991 1.00 91.25 206 PRO A C 1
ATOM 1722 O O . PRO A 1 206 ? 9.520 5.027 -1.709 1.00 91.25 206 PRO A O 1
ATOM 1725 N N . SER A 1 207 ? 11.726 4.755 -1.418 1.00 89.44 207 SER A N 1
ATOM 1726 C CA . SER A 1 207 ? 12.128 5.124 -2.784 1.00 89.44 207 SER A CA 1
ATOM 1727 C C . SER A 1 207 ? 12.463 3.914 -3.660 1.00 89.44 207 SER A C 1
ATOM 1729 O O . SER A 1 207 ? 12.982 4.061 -4.765 1.00 89.44 207 SER A O 1
ATOM 1731 N N . PHE A 1 208 ? 12.202 2.710 -3.154 1.00 92.12 208 PHE A N 1
ATOM 1732 C CA . PHE A 1 208 ? 12.537 1.446 -3.793 1.00 92.12 208 PHE A CA 1
ATOM 1733 C C . PHE A 1 208 ? 11.285 0.698 -4.262 1.00 92.12 208 PHE A C 1
ATOM 1735 O O . PHE A 1 208 ? 10.162 0.936 -3.811 1.00 92.12 208 PHE A O 1
ATOM 1742 N N . PHE A 1 209 ? 11.497 -0.240 -5.176 1.00 93.19 209 PHE A N 1
ATOM 1743 C CA . PHE A 1 209 ? 10.451 -1.006 -5.840 1.00 93.19 209 PHE A CA 1
ATOM 1744 C C . PHE A 1 209 ? 10.865 -2.471 -5.983 1.00 93.19 209 PHE A C 1
ATOM 1746 O O . PHE A 1 209 ? 12.019 -2.838 -5.760 1.00 93.19 209 PHE A O 1
ATOM 1753 N N . TYR A 1 210 ? 9.912 -3.309 -6.375 1.00 91.50 210 TYR A N 1
ATOM 1754 C CA . TYR A 1 210 ? 10.177 -4.656 -6.868 1.00 91.50 210 TYR A CA 1
ATOM 1755 C C . TYR A 1 210 ? 9.618 -4.807 -8.283 1.00 91.50 210 TYR A C 1
ATOM 1757 O O . TYR A 1 210 ? 8.795 -4.002 -8.715 1.00 91.50 210 TYR A O 1
ATOM 1765 N N . VAL A 1 211 ? 10.073 -5.828 -9.010 1.00 93.88 211 VAL A N 1
ATOM 1766 C CA . VAL A 1 211 ? 9.660 -6.054 -10.400 1.00 93.88 211 VAL A CA 1
ATOM 1767 C C . VAL A 1 211 ? 8.742 -7.265 -10.501 1.00 93.88 211 VAL A C 1
ATOM 1769 O O . VAL A 1 211 ? 9.015 -8.315 -9.916 1.00 93.88 211 VAL A O 1
ATOM 1772 N N . LYS A 1 212 ? 7.642 -7.113 -11.242 1.00 91.00 212 LYS A N 1
ATOM 1773 C CA . LYS A 1 212 ? 6.743 -8.203 -11.645 1.00 91.00 212 LYS A CA 1
ATOM 1774 C C . LYS A 1 212 ? 6.851 -8.457 -13.142 1.00 91.00 212 LYS A C 1
ATOM 1776 O O . LYS A 1 212 ? 7.253 -7.574 -13.893 1.00 91.00 212 LYS A O 1
ATOM 1781 N N . GLU A 1 213 ? 6.454 -9.664 -13.547 1.00 90.81 213 GLU A N 1
ATOM 1782 C CA . GLU A 1 213 ? 6.319 -10.037 -14.965 1.00 90.81 213 GLU A CA 1
ATOM 1783 C C . GLU A 1 213 ? 7.604 -9.787 -15.766 1.00 90.81 213 GLU A C 1
ATOM 1785 O O . GLU A 1 213 ? 7.573 -9.355 -16.912 1.00 90.81 213 GLU A O 1
ATOM 1790 N N . ALA A 1 214 ? 8.754 -10.041 -15.133 1.00 92.75 214 ALA A N 1
ATOM 1791 C CA . ALA A 1 214 ? 10.038 -9.874 -15.784 1.00 92.75 214 ALA A CA 1
ATOM 1792 C C . ALA A 1 214 ? 10.191 -10.885 -16.926 1.00 92.75 214 ALA A C 1
ATOM 1794 O O . ALA A 1 214 ? 10.040 -12.094 -16.732 1.00 92.75 214 ALA A O 1
ATOM 1795 N N . GLU A 1 215 ? 10.551 -10.387 -18.099 1.00 92.56 215 GLU A N 1
ATOM 1796 C CA . GLU A 1 215 ? 10.833 -11.182 -19.284 1.00 92.56 215 GLU A CA 1
ATOM 1797 C C . GLU A 1 215 ? 12.246 -10.926 -19.801 1.00 92.56 215 GLU A C 1
ATOM 1799 O O . GLU A 1 215 ? 12.832 -9.867 -19.583 1.00 92.56 215 GLU A O 1
ATOM 1804 N N . PHE A 1 216 ? 12.792 -11.915 -20.502 1.00 96.06 216 PHE A N 1
ATOM 1805 C CA . PHE A 1 216 ? 14.093 -11.825 -21.151 1.00 96.06 216 PHE A CA 1
ATOM 1806 C C . PHE A 1 216 ? 13.935 -11.333 -22.592 1.00 96.06 216 PHE A C 1
ATOM 1808 O O . PHE A 1 216 ? 13.152 -11.889 -23.361 1.00 96.06 216 PHE A O 1
ATOM 1815 N N . VAL A 1 217 ? 14.720 -10.328 -22.969 1.00 94.44 217 VAL A N 1
ATOM 1816 C CA . VAL A 1 217 ? 14.700 -9.696 -24.289 1.00 94.44 217 VAL A CA 1
ATOM 1817 C C . VAL A 1 217 ? 16.106 -9.720 -24.873 1.00 94.44 217 VAL A C 1
ATOM 1819 O O . VAL A 1 217 ? 17.047 -9.228 -24.251 1.00 94.44 217 VAL A O 1
ATOM 1822 N N . GLU A 1 218 ? 16.259 -10.263 -26.081 1.00 92.88 218 GLU A N 1
ATOM 1823 C CA . GLU A 1 218 ? 17.500 -10.113 -26.847 1.00 92.88 218 GLU A CA 1
ATOM 1824 C C . GLU A 1 218 ? 17.618 -8.679 -27.381 1.00 92.88 218 GLU A C 1
ATOM 1826 O O . GLU A 1 218 ? 16.654 -8.103 -27.899 1.00 92.88 218 GLU A O 1
ATOM 1831 N N . LEU A 1 219 ? 18.809 -8.098 -27.226 1.00 86.69 219 LEU A N 1
ATOM 1832 C CA . LEU A 1 219 ? 19.134 -6.757 -27.693 1.00 86.69 219 LEU A CA 1
ATOM 1833 C C . LEU A 1 219 ? 19.760 -6.823 -29.092 1.00 86.69 219 LEU A C 1
ATOM 1835 O O . LEU A 1 219 ? 20.856 -7.390 -29.243 1.00 86.69 219 LEU A O 1
#

Radius of gyration: 22.86 Å; chains: 1; bounding box: 54×42×66 Å

Sequence (219 aa):
MKYTQNIEVEALQFTEDNIDEILDFICDGEPFEMCFVEDRETTKLDIIKKQKLYIEHPVGMITAYFGNYLVKISKNIFQVWSKEEFEKFHKIKLTDVKENKIKWAFSWNGENYYGGFDTREEAIEEARKTDKSAKSVFVGIEVPYKEKCKNIVEIVTDSLNAGAYEEMEELAEDYMLYFREGEKKILEDRLRETILIFQKEFGYEPSFFYVKEAEFVEL

pLDDT: mean 84.39, std 15.08, range [26.25, 97.44]

=== Feature glossary ===
A reading guide for the features in this record.

Start from the sequence.

  · Sequence gives the chain of amino acids in standard one-letter code (A=alanine, C=cysteine, …, Y=tyrosine), read N→C. It is the only feature that is directly encoded by the gene; all structural features are derived from the folded form of this sequence.

Fold it, and you get atomic coordinates and the backbone conformation that goes with them.

  · The mmCIF table is the protein's shape written out atom by atom. For each backbone N, Cα, C, and carbonyl O, it records an (x, y, z) coordinate triple in Å plus the residue type, chain letter, and residue number.

  · Backbone dihedral angles. Every residue except chain termini has a φ (preceding-C → N → Cα → C) and a ψ (N → Cα → C → next-N). They are reported in degrees following the IUPAC sign convention. Secondary structure is essentially a statement about which (φ, ψ) basin each residue occupies.

  · DSSP 8-state secondary structure assigns each residue one of H (α-helix), G (3₁₀-helix), I (π-helix), E (extended β-strand), B (isolated β-bridge), T (hydrogen-bonded turn), S (bend), or '-' (coil). The assignment is computed from backbone hydrogen-bond geometry via the Kabsch–Sander algorithm.

  · P-SEA three-state annotation labels each residue as helix, strand, or coil based purely on the geometry of the Cα trace. It serves as a fallback when the full backbone (and thus DSSP) is unavailable.

Summarize the fold with a handful of shape descriptors and a per-residue structural alphabet.

  · Radius of gyration (Rg) is the root-mean-square distance of Cα atoms from their centroid — a single number for overall size and compactness. A globular domain of N residues has Rg ≈ 2.2·N^0.38 Å; an extended or disordered chain has a much larger Rg. The Cα contact count is the number of residue pairs whose Cα atoms are within 8 Å and are more than four positions apart in sequence — a standard proxy for tertiary packing density. The bounding box is the smallest axis-aligned box enclosing all Cα atoms.

  · Foldseek's 3Di representation compresses backbone geometry into a per-residue letter drawn from a learned twenty-state alphabet. It captures the tertiary interaction pattern around each residue — which residues are packed against it in space, regardless of where they are in sequence.

  · Accessible surface area quantifies burial. A residue with SASA near zero is packed into the hydrophobic core; one with SASA >100 Å² sits on the surface. Computed here via the Shrake–Rupley numerical algorithm with a 1.4 Å probe.

Ask how reliable the model is.

  · For AlphaFold models, the B-factor field carries pLDDT — the model's own estimate of local accuracy on a 0–100 scale. Regions with pLDDT<50 should be treated as essentially unmodeled; they often correspond to intrinsically disordered segments.

  · For experimental (PDB) structures, the B-factor (temperature factor) quantifies the positional spread of each atom in the crystal — a combination of thermal vibration and static disorder — in units of Å². High B-factors mark flexible loops or poorly resolved regions; low B-factors mark the rigid, well-ordered core.

  · PAE(i, j) answers: if I align the predicted and true structures on residue i, how far off (in Å) do I expect residue j to be? A block-diagonal PAE matrix with low values on the blocks and high values off-diagonal is the signature of a multi-domain protein with confidently predicted domains but uncertain inter-domain orientation.

Place it in context: what it resembles, what it is annotated as, and how it looks.

  · Structural nearest neighbors (via Foldseek easy-search vs the PDB). Reported per hit: target PDB id, E-value, and alignment TM-score. A TM-score above ~0.5 is the conventional threshold for 'same fold'.

  · Functional annotations link the protein to curated databases. InterPro entries identify conserved domains and families by matching the sequence against member-database signatures (Pfam, PROSITE, CDD, …). Gene Ontology (GO) terms describe molecular function, biological process, and cellular component in a controlled vocabulary. CATH places the structure in a hierarchical fold classification (Class/Architecture/Topology/Homologous-superfamily). The organism is the source species.

  · Plot images: a contact map (which residues are close in 3D, as an N×N binary image), a Ramachandran scatter (backbone torsion angles, revealing secondary-structure composition at a glance), and — for AlphaFold structures — a PAE heatmap (pairwise prediction confidence).

  · Structure images are PyMOL renders from six orthogonal camera directions. Cartoon representation draws helices as coils and strands as arrows; sticks shows the backbone as bonds; surface shows the solvent-excluded envelope. Rainbow coloring maps sequence position to hue (blue→red, N→C); chain coloring assigns a distinct color per polypeptide.